Protein AF-V5YNT3-F1 (afdb_monomer_lite)

Structure (mmCIF, N/CA/C/O backbone):
data_AF-V5YNT3-F1
#
_entry.id   AF-V5YNT3-F1
#
loop_
_atom_site.group_PDB
_atom_site.id
_atom_site.type_symbol
_atom_site.label_atom_id
_atom_site.label_alt_id
_atom_site.label_comp_id
_atom_site.label_asym_id
_atom_site.label_entity_id
_atom_site.label_seq_id
_atom_site.pdbx_PDB_ins_code
_atom_site.Cartn_x
_atom_site.Cartn_y
_atom_site.Cartn_z
_atom_site.occupancy
_atom_site.B_iso_or_equiv
_atom_site.auth_seq_id
_atom_site.auth_comp_id
_atom_site.auth_asym_id
_atom_site.auth_atom_id
_atom_site.pdbx_PDB_model_num
ATOM 1 N N . MET A 1 1 ? 8.760 4.521 -19.007 1.00 91.56 1 MET A N 1
ATOM 2 C CA . MET A 1 1 ? 8.412 3.612 -17.901 1.00 91.56 1 MET A CA 1
ATOM 3 C C . MET A 1 1 ? 8.027 2.262 -18.496 1.00 91.56 1 MET A C 1
ATOM 5 O O . MET A 1 1 ? 7.380 2.257 -19.536 1.00 91.56 1 MET A O 1
ATOM 9 N N . ASN A 1 2 ? 8.435 1.131 -17.931 1.00 93.94 2 ASN A N 1
ATOM 10 C CA . ASN A 1 2 ? 7.898 -0.199 -18.281 1.00 93.94 2 ASN A CA 1
ATOM 11 C C . ASN A 1 2 ? 6.831 -0.644 -17.261 1.00 93.94 2 ASN A C 1
ATOM 13 O O . ASN A 1 2 ? 6.604 0.043 -16.264 1.00 93.94 2 ASN A O 1
ATOM 17 N N . ARG A 1 3 ? 6.163 -1.783 -17.500 1.00 93.94 3 ARG A N 1
ATOM 18 C CA . ARG A 1 3 ? 5.111 -2.301 -16.604 1.00 93.94 3 ARG A CA 1
ATOM 19 C C . ARG A 1 3 ? 5.593 -2.439 -15.158 1.00 93.94 3 ARG A C 1
ATOM 21 O O . ARG A 1 3 ? 4.893 -2.035 -14.235 1.00 93.94 3 ARG A O 1
ATOM 28 N N . LYS A 1 4 ? 6.801 -2.974 -14.970 1.00 95.38 4 LYS A N 1
ATOM 29 C CA . LYS A 1 4 ? 7.412 -3.177 -13.653 1.00 95.38 4 LYS A CA 1
ATOM 30 C C . LYS A 1 4 ? 7.627 -1.862 -12.908 1.00 95.38 4 LYS A C 1
ATOM 32 O O . LYS A 1 4 ? 7.238 -1.747 -11.754 1.00 95.38 4 LYS A O 1
ATOM 37 N N . GLU A 1 5 ? 8.220 -0.874 -13.567 1.00 96.12 5 GLU A N 1
ATOM 38 C CA . GLU A 1 5 ? 8.422 0.459 -12.994 1.00 96.12 5 GLU A CA 1
ATOM 39 C C . GLU A 1 5 ? 7.089 1.115 -12.636 1.00 96.12 5 GLU A C 1
ATOM 41 O O . GLU A 1 5 ? 6.980 1.701 -11.568 1.00 96.12 5 GLU A O 1
ATOM 46 N N . HIS A 1 6 ? 6.063 0.962 -13.479 1.00 96.56 6 HIS A N 1
ATOM 47 C CA . HIS A 1 6 ? 4.736 1.502 -13.195 1.00 96.56 6 HIS A CA 1
ATOM 48 C C . HIS A 1 6 ? 4.113 0.873 -11.949 1.00 96.56 6 HIS A C 1
ATOM 50 O O . HIS A 1 6 ? 3.664 1.600 -11.072 1.00 96.56 6 HIS A O 1
ATOM 56 N N . LEU A 1 7 ? 4.126 -0.458 -11.827 1.00 97.38 7 LEU A N 1
ATOM 57 C CA . LEU A 1 7 ? 3.596 -1.130 -10.636 1.00 97.38 7 LEU A CA 1
ATOM 58 C C . LEU A 1 7 ? 4.366 -0.758 -9.368 1.00 97.38 7 LEU A C 1
ATOM 60 O O . LEU A 1 7 ? 3.753 -0.573 -8.324 1.00 97.38 7 LEU A O 1
ATOM 64 N N . LEU A 1 8 ? 5.691 -0.612 -9.452 1.00 98.00 8 LEU A N 1
ATOM 65 C CA . LEU A 1 8 ? 6.492 -0.135 -8.326 1.00 98.00 8 LEU A CA 1
ATOM 66 C C . LEU A 1 8 ? 6.137 1.310 -7.957 1.00 98.00 8 LEU A C 1
ATOM 68 O O . LEU A 1 8 ? 6.022 1.607 -6.774 1.00 98.00 8 LEU A O 1
ATOM 72 N N . THR A 1 9 ? 5.933 2.198 -8.935 1.00 98.19 9 THR A N 1
ATOM 73 C CA . THR A 1 9 ? 5.463 3.567 -8.677 1.00 98.19 9 THR A CA 1
ATOM 74 C C . THR A 1 9 ? 4.121 3.559 -7.956 1.00 98.19 9 THR A C 1
ATOM 76 O O . THR A 1 9 ? 4.032 4.166 -6.894 1.00 98.19 9 THR A O 1
ATOM 79 N N . VAL A 1 10 ? 3.138 2.808 -8.462 1.00 98.25 10 VAL A N 1
ATOM 80 C CA . VAL A 1 10 ? 1.819 2.694 -7.825 1.00 98.25 10 VAL A CA 1
ATOM 81 C C . VAL A 1 10 ? 1.955 2.123 -6.410 1.00 98.25 10 VAL A C 1
ATOM 83 O O . VAL A 1 10 ? 1.424 2.706 -5.481 1.00 98.25 10 VAL A O 1
ATOM 86 N N . LEU A 1 11 ? 2.756 1.072 -6.189 1.00 98.56 11 LEU A N 1
ATOM 87 C CA . LEU A 1 11 ? 3.003 0.534 -4.839 1.00 98.56 11 LEU A CA 1
ATOM 88 C C . LEU A 1 11 ? 3.490 1.620 -3.863 1.00 98.56 11 LEU A C 1
ATOM 90 O O . LEU A 1 11 ? 3.068 1.662 -2.710 1.00 98.56 11 LEU A O 1
ATOM 94 N N . GLY A 1 12 ? 4.389 2.494 -4.323 1.00 98.31 12 GLY A N 1
ATOM 95 C CA . GLY A 1 12 ? 4.884 3.616 -3.531 1.00 98.31 12 GLY A CA 1
ATOM 96 C C . GLY A 1 12 ? 3.825 4.685 -3.240 1.00 98.31 12 GLY A C 1
ATOM 97 O O . GLY A 1 12 ? 3.868 5.255 -2.148 1.00 98.31 12 GLY A O 1
ATOM 98 N N . GLU A 1 13 ? 2.917 4.940 -4.189 1.00 98.50 13 GLU A N 1
ATOM 99 C CA . GLU A 1 13 ? 1.778 5.864 -4.065 1.00 98.50 13 GLU A CA 1
ATOM 100 C C . GLU A 1 13 ? 0.777 5.359 -3.017 1.00 98.50 13 GLU A C 1
ATOM 102 O O . GLU A 1 13 ? 0.545 6.060 -2.035 1.00 98.50 13 GLU A O 1
ATOM 107 N N . GLU A 1 14 ? 0.306 4.114 -3.133 1.00 98.50 14 GLU A N 1
ATOM 108 C CA . GLU A 1 14 ? -0.660 3.535 -2.182 1.00 98.50 14 GLU A CA 1
ATOM 109 C C . GLU A 1 14 ? -0.076 3.468 -0.753 1.00 98.50 14 GLU A C 1
ATOM 111 O O . GLU A 1 14 ? -0.755 3.720 0.238 1.00 98.50 14 GLU A O 1
ATOM 116 N N . CYS A 1 15 ? 1.228 3.187 -0.606 1.00 98.56 15 CYS A N 1
ATOM 117 C CA . CYS A 1 15 ? 1.901 3.271 0.695 1.00 98.56 15 CYS A CA 1
ATOM 118 C C . CYS A 1 15 ? 1.886 4.694 1.279 1.00 98.56 15 CYS A C 1
ATOM 120 O O . CYS A 1 15 ? 1.783 4.860 2.496 1.00 98.56 15 CYS A O 1
ATOM 122 N N . ALA A 1 16 ? 2.019 5.726 0.444 1.00 98.38 16 ALA A N 1
ATOM 123 C CA . ALA A 1 16 ? 1.950 7.106 0.909 1.00 98.38 16 ALA A CA 1
ATOM 124 C C . ALA A 1 16 ? 0.523 7.488 1.336 1.00 98.38 16 ALA A C 1
ATOM 126 O O . ALA A 1 16 ? 0.374 8.170 2.349 1.00 98.38 16 ALA A O 1
ATOM 127 N N . GLU A 1 17 ? -0.498 7.008 0.622 1.00 98.50 17 GLU A N 1
ATOM 128 C CA . GLU A 1 17 ? -1.916 7.208 0.957 1.00 98.50 17 GLU A CA 1
ATOM 129 C C . GLU A 1 17 ? -2.274 6.525 2.289 1.00 98.50 17 GLU A C 1
ATOM 131 O O . GLU A 1 17 ? -2.754 7.190 3.205 1.00 98.50 17 GLU A O 1
ATOM 136 N N . ILE A 1 18 ? -1.879 5.260 2.494 1.00 98.56 18 ILE A N 1
ATOM 137 C CA . ILE A 1 18 ? -2.046 4.564 3.787 1.00 98.56 18 ILE A CA 1
ATOM 138 C C . ILE A 1 18 ? -1.349 5.314 4.927 1.00 98.56 18 ILE A C 1
ATOM 140 O O . ILE A 1 18 ? -1.902 5.460 6.019 1.00 98.56 18 ILE A O 1
ATOM 144 N N . ALA A 1 19 ? -0.110 5.767 4.707 1.00 98.25 19 ALA A N 1
ATOM 145 C CA . ALA A 1 19 ? 0.635 6.501 5.723 1.00 98.25 19 ALA A CA 1
ATOM 146 C C . ALA A 1 19 ? -0.053 7.828 6.078 1.00 98.25 19 ALA A C 1
ATOM 148 O O . ALA A 1 19 ? -0.094 8.195 7.254 1.00 98.25 19 ALA A O 1
ATOM 149 N N . PHE A 1 20 ? -0.600 8.526 5.082 1.00 97.94 20 PHE A N 1
ATOM 150 C CA . PHE A 1 20 ? -1.363 9.753 5.269 1.00 97.94 20 PHE A CA 1
ATOM 151 C C . PHE A 1 20 ? -2.642 9.495 6.078 1.00 97.94 20 PHE A C 1
ATOM 153 O O . PHE A 1 20 ? -2.813 10.100 7.139 1.00 97.94 20 PHE A O 1
ATOM 160 N N . ASP A 1 21 ? -3.472 8.537 5.674 1.00 97.94 21 ASP A N 1
ATOM 161 C CA . ASP A 1 21 ? -4.742 8.241 6.347 1.00 97.94 21 ASP A CA 1
ATOM 162 C C . ASP A 1 21 ? -4.544 7.729 7.774 1.00 97.94 21 ASP A C 1
ATOM 164 O O . ASP A 1 21 ? -5.209 8.185 8.708 1.00 97.94 21 ASP A O 1
ATOM 168 N N . ALA A 1 22 ? -3.562 6.851 7.991 1.00 97.75 22 ALA A N 1
ATOM 169 C CA . ALA A 1 22 ? -3.196 6.421 9.335 1.00 97.75 22 ALA A CA 1
ATOM 170 C C . ALA A 1 22 ? -2.688 7.601 10.185 1.00 97.75 22 ALA A C 1
ATOM 172 O O . ALA A 1 22 ? -2.977 7.664 11.381 1.00 97.75 22 ALA A O 1
ATOM 173 N N . SER A 1 23 ? -1.965 8.559 9.588 1.00 97.19 23 SER A N 1
ATOM 174 C CA . SER A 1 23 ? -1.494 9.752 10.302 1.00 97.19 23 SER A CA 1
ATOM 175 C C . SER A 1 23 ? -2.617 10.716 10.677 1.00 97.19 23 SER A C 1
ATOM 177 O O . SER A 1 23 ? -2.495 11.374 11.706 1.00 97.19 23 SER A O 1
ATOM 179 N N . ASN A 1 24 ? -3.715 10.752 9.914 1.00 95.81 24 ASN A N 1
ATOM 180 C CA . ASN A 1 24 ? -4.929 11.497 10.258 1.00 95.81 24 ASN A CA 1
ATOM 181 C C . ASN A 1 24 ? -5.762 10.764 11.319 1.00 95.81 24 ASN A C 1
ATOM 183 O O . ASN A 1 24 ? -6.278 11.385 12.250 1.00 95.81 24 ASN A O 1
ATOM 187 N N . ALA A 1 25 ? -5.846 9.435 11.244 1.00 96.69 25 ALA A N 1
ATOM 188 C CA . ALA A 1 25 ? -6.563 8.628 12.228 1.00 96.69 25 ALA A CA 1
ATOM 189 C C . ALA A 1 25 ? -5.991 8.766 13.651 1.00 96.69 25 ALA A C 1
ATOM 191 O O . ALA A 1 25 ? -6.745 8.721 14.621 1.00 96.69 25 ALA A O 1
ATOM 192 N N . LEU A 1 26 ? -4.674 8.950 13.791 1.00 96.31 26 LEU A N 1
ATOM 193 C CA . LEU A 1 26 ? -3.996 9.059 15.088 1.00 96.31 26 LEU A CA 1
ATOM 194 C C . LEU A 1 26 ? -4.469 10.255 15.949 1.00 96.31 26 LEU A C 1
ATOM 196 O O . LEU A 1 26 ? -4.853 10.028 17.097 1.00 96.31 26 LEU A O 1
ATOM 200 N N . PRO A 1 27 ? -4.443 11.513 15.464 1.00 96.69 27 PRO A N 1
ATOM 201 C CA . PRO A 1 27 ? -4.898 12.668 16.233 1.00 96.69 27 PRO A CA 1
ATOM 202 C C . PRO A 1 27 ? -6.417 12.870 16.205 1.00 96.69 27 PRO A C 1
ATOM 204 O O . PRO A 1 27 ? -6.959 13.394 17.177 1.00 96.69 27 PRO A O 1
ATOM 207 N N . TYR A 1 28 ? -7.104 12.494 15.120 1.00 96.50 28 TYR A N 1
ATOM 208 C CA . TYR A 1 28 ? -8.534 12.791 14.948 1.00 96.50 28 TYR A CA 1
ATOM 209 C C . TYR A 1 28 ? -9.453 11.628 15.338 1.00 96.50 28 TYR A C 1
ATOM 211 O O . TYR A 1 28 ? -10.641 11.838 15.566 1.00 96.50 28 TYR A O 1
ATOM 219 N N . GLY A 1 29 ? -8.914 10.418 15.479 1.00 96.31 29 GLY A N 1
ATOM 220 C CA . GLY A 1 29 ? -9.676 9.206 15.760 1.00 96.31 29 GLY A CA 1
ATOM 221 C C . GLY A 1 29 ? -10.140 8.487 14.491 1.00 96.31 29 GLY A C 1
ATOM 222 O O . GLY A 1 29 ? -10.235 9.069 13.410 1.00 96.31 29 GLY A O 1
ATOM 223 N N . LEU A 1 30 ? -10.428 7.193 14.631 1.00 96.44 30 LEU A N 1
ATOM 224 C CA . LEU A 1 30 ? -10.817 6.301 13.530 1.00 96.44 30 LEU A CA 1
ATOM 225 C C . LEU A 1 30 ? -12.231 6.568 12.992 1.00 96.44 30 LEU A C 1
ATOM 227 O O . LEU A 1 30 ? -12.473 6.386 11.801 1.00 96.44 30 LEU A O 1
ATOM 231 N N . ASP A 1 31 ? -13.133 7.046 13.851 1.00 97.25 31 ASP A N 1
ATOM 232 C CA . ASP A 1 31 ? -14.529 7.349 13.503 1.00 97.25 31 ASP A CA 1
ATOM 233 C C . ASP A 1 31 ? -14.725 8.776 12.971 1.00 97.25 31 ASP A C 1
ATOM 235 O O . ASP A 1 31 ? -15.838 9.163 12.613 1.00 97.25 31 ASP A O 1
ATOM 239 N N . ASN A 1 32 ? -13.662 9.586 12.935 1.00 96.94 32 ASN A N 1
ATOM 240 C CA . ASN A 1 32 ? -13.746 10.947 12.425 1.00 96.94 32 ASN A CA 1
ATOM 241 C C . ASN A 1 32 ? -14.050 10.946 10.923 1.00 96.94 32 ASN A C 1
ATOM 243 O O . ASN A 1 32 ? -13.454 10.184 10.163 1.00 96.94 32 ASN A O 1
ATOM 247 N N . VAL A 1 33 ? -14.947 11.845 10.520 1.00 96.69 33 VAL A N 1
ATOM 248 C CA . VAL A 1 33 ? -15.305 12.138 9.130 1.00 96.69 33 VAL A CA 1
ATOM 249 C C . VAL A 1 33 ? -14.941 13.596 8.876 1.00 96.69 33 VAL A C 1
ATOM 251 O O . VAL A 1 33 ? -15.448 14.484 9.568 1.00 96.69 33 VAL A O 1
ATOM 254 N N . GLU A 1 34 ? -14.050 13.867 7.921 1.00 92.62 34 GLU A N 1
ATOM 255 C CA . GLU A 1 34 ? -13.691 15.249 7.595 1.00 92.62 34 GLU A CA 1
ATOM 256 C C . GLU A 1 34 ? -14.833 15.977 6.870 1.00 92.62 34 GLU A C 1
ATOM 258 O O . GLU A 1 34 ? -15.683 15.379 6.207 1.00 92.62 34 GLU A O 1
ATOM 263 N N . ALA A 1 35 ? -14.862 17.307 6.980 1.00 92.94 35 ALA A N 1
ATOM 264 C CA . ALA A 1 35 ? -15.901 18.112 6.348 1.00 92.94 35 ALA A CA 1
ATOM 265 C C . ALA A 1 35 ? -15.894 17.935 4.818 1.00 92.94 35 ALA A C 1
ATOM 267 O O . ALA A 1 35 ? -14.914 18.258 4.150 1.00 92.94 35 ALA A O 1
ATOM 268 N N . GLY A 1 36 ? -17.019 17.472 4.265 1.00 92.56 36 GLY A N 1
ATOM 269 C CA . GLY A 1 36 ? -17.170 17.207 2.830 1.00 92.56 36 GLY A CA 1
ATOM 270 C C . GLY A 1 36 ? -16.796 15.787 2.397 1.00 92.56 36 GLY A C 1
ATOM 271 O O . GLY A 1 36 ? -16.795 15.518 1.197 1.00 92.56 36 GLY A O 1
ATOM 272 N N . GLN A 1 37 ? -16.499 14.891 3.341 1.00 92.25 37 GLN A N 1
ATOM 273 C CA . GLN A 1 37 ? -16.323 13.462 3.096 1.00 92.25 37 GLN A CA 1
ATOM 274 C C . GLN A 1 37 ? -17.521 12.659 3.617 1.00 92.25 37 GLN A C 1
ATOM 276 O O . GLN A 1 37 ? -18.187 13.059 4.569 1.00 92.25 37 GLN A O 1
ATOM 281 N N . ASP A 1 38 ? -17.739 11.490 3.013 1.00 95.81 38 ASP A N 1
ATOM 282 C CA . ASP A 1 38 ? -18.799 10.547 3.401 1.00 95.81 38 ASP A CA 1
ATOM 283 C C . ASP A 1 38 ? -18.247 9.299 4.117 1.00 95.81 38 ASP A C 1
ATOM 285 O O . ASP A 1 38 ? -18.998 8.379 4.441 1.00 95.81 38 ASP A O 1
ATOM 289 N N . LYS A 1 39 ? -16.924 9.235 4.319 1.00 96.75 39 LYS A N 1
ATOM 290 C CA . LYS A 1 39 ? -16.216 8.085 4.888 1.00 96.75 39 LYS A CA 1
ATOM 291 C C . LYS A 1 39 ? -15.496 8.468 6.175 1.00 96.75 39 LYS A C 1
ATOM 293 O O . LYS A 1 39 ? -14.993 9.581 6.293 1.00 96.75 39 LYS A O 1
ATOM 298 N N . THR A 1 40 ? -15.421 7.531 7.115 1.00 97.75 40 THR A N 1
ATOM 299 C CA . THR A 1 40 ? -14.572 7.667 8.304 1.00 97.75 40 THR A CA 1
ATOM 300 C C . THR A 1 40 ? -13.100 7.445 7.957 1.00 97.75 40 THR A C 1
ATOM 302 O O . THR A 1 40 ? -12.777 6.791 6.961 1.00 97.75 40 THR A O 1
ATOM 305 N N . ASN A 1 41 ? -12.195 7.909 8.820 1.00 97.19 41 ASN A N 1
ATOM 306 C CA . ASN A 1 41 ? -10.760 7.634 8.704 1.00 97.19 41 ASN A CA 1
ATOM 307 C C . ASN A 1 41 ? -10.453 6.128 8.610 1.00 97.19 41 ASN A C 1
ATOM 309 O O . ASN A 1 41 ? -9.599 5.723 7.828 1.00 97.19 41 ASN A O 1
ATOM 313 N N . ALA A 1 42 ? -11.167 5.283 9.364 1.00 97.06 42 ALA A N 1
ATOM 314 C CA . ALA A 1 42 ? -11.028 3.828 9.271 1.00 97.06 42 ALA A CA 1
ATOM 315 C C . ALA A 1 42 ? -11.429 3.279 7.891 1.00 97.06 42 ALA A C 1
ATOM 317 O O . ALA A 1 42 ? -10.762 2.398 7.352 1.00 97.06 42 ALA A O 1
ATOM 318 N N . GLN A 1 43 ? -12.504 3.810 7.300 1.00 96.94 43 GLN A N 1
ATOM 319 C CA . GLN A 1 43 ? -12.979 3.399 5.976 1.00 96.94 43 GLN A CA 1
ATOM 320 C C . GLN A 1 43 ? -12.053 3.864 4.848 1.00 96.94 43 GLN A C 1
ATOM 322 O O . GLN A 1 43 ? -11.887 3.137 3.869 1.00 96.94 43 GLN A O 1
ATOM 327 N N . LEU A 1 44 ? -11.469 5.060 4.968 1.00 97.06 44 LEU A N 1
ATOM 328 C CA . LEU A 1 44 ? -10.440 5.546 4.046 1.00 97.06 44 LEU A CA 1
ATOM 329 C C . LEU A 1 44 ? -9.199 4.656 4.130 1.00 97.06 44 LEU A C 1
ATOM 331 O O . LEU A 1 44 ? -8.849 4.010 3.148 1.00 97.06 44 LEU A O 1
ATOM 335 N N . LEU A 1 45 ? -8.668 4.461 5.340 1.00 97.69 45 LEU A N 1
ATOM 336 C CA . LEU A 1 45 ? -7.519 3.591 5.571 1.00 97.69 45 LEU A CA 1
ATOM 337 C C . LEU A 1 45 ? -7.744 2.162 5.048 1.00 97.69 45 LEU A C 1
ATOM 339 O O . LEU A 1 45 ? -6.855 1.581 4.429 1.00 97.69 45 LEU A O 1
ATOM 343 N N . GLY A 1 46 ? -8.929 1.589 5.275 1.00 97.62 46 GLY A N 1
ATOM 344 C CA . GLY A 1 46 ? -9.300 0.276 4.748 1.00 97.62 46 GLY A CA 1
ATOM 345 C C . GLY A 1 46 ? -9.307 0.225 3.222 1.00 97.62 46 GLY A C 1
ATOM 346 O O . GLY A 1 46 ? -8.814 -0.746 2.650 1.00 97.62 46 GLY A O 1
ATOM 347 N N . GLN A 1 47 ? -9.799 1.272 2.554 1.00 97.19 47 GLN A N 1
ATOM 348 C CA . GLN A 1 47 ? -9.754 1.368 1.095 1.00 97.19 47 GLN A CA 1
ATOM 349 C C . GLN A 1 47 ? -8.313 1.390 0.579 1.00 97.19 47 GLN A C 1
ATOM 351 O O . GLN A 1 47 ? -8.002 0.638 -0.342 1.00 97.19 47 GLN A O 1
ATOM 356 N N . GLU A 1 48 ? -7.435 2.186 1.188 1.00 98.31 48 GLU A N 1
ATOM 357 C CA . GLU A 1 48 ? -6.042 2.284 0.740 1.00 98.31 48 GLU A CA 1
ATOM 358 C C . GLU A 1 48 ? -5.262 0.988 1.007 1.00 98.31 48 GLU A C 1
ATOM 360 O O . GLU A 1 48 ? -4.452 0.548 0.190 1.00 98.31 48 GLU A O 1
ATOM 365 N N . VAL A 1 49 ? -5.568 0.285 2.104 1.00 98.19 49 VAL A N 1
ATOM 366 C CA . VAL A 1 49 ? -5.038 -1.064 2.358 1.00 98.19 49 VAL A CA 1
ATOM 367 C C . VAL A 1 49 ? -5.473 -2.048 1.269 1.00 98.19 49 VAL A C 1
ATOM 369 O O . VAL A 1 49 ? -4.640 -2.798 0.761 1.00 98.19 49 VAL A O 1
ATOM 372 N N . ILE A 1 50 ? -6.754 -2.051 0.888 1.00 97.94 50 ILE A N 1
ATOM 373 C CA . ILE A 1 50 ? -7.282 -2.894 -0.198 1.00 97.94 50 ILE A CA 1
ATOM 374 C C . ILE A 1 50 ? -6.582 -2.578 -1.520 1.00 97.94 50 ILE A C 1
ATOM 376 O O . ILE A 1 50 ? -6.222 -3.488 -2.274 1.00 97.94 50 ILE A O 1
ATOM 380 N N . ASP A 1 51 ? -6.375 -1.296 -1.791 1.00 98.25 51 ASP A N 1
ATOM 381 C CA . ASP A 1 51 ? -5.760 -0.847 -3.021 1.00 98.25 51 ASP A CA 1
ATOM 382 C C . ASP A 1 51 ? -4.273 -1.255 -3.092 1.00 98.25 51 ASP A C 1
ATOM 384 O O . ASP A 1 51 ? -3.835 -1.776 -4.125 1.00 98.25 51 ASP A O 1
ATOM 388 N N . LEU A 1 52 ? -3.521 -1.156 -1.985 1.00 98.06 52 LEU A N 1
ATOM 389 C CA . LEU A 1 52 ? -2.157 -1.691 -1.892 1.00 98.06 52 LEU A CA 1
ATOM 390 C C . LEU A 1 52 ? -2.131 -3.213 -2.089 1.00 98.06 52 LEU A C 1
ATOM 392 O O . LEU A 1 52 ? -1.292 -3.706 -2.844 1.00 98.06 52 LEU A O 1
ATOM 396 N N . LEU A 1 53 ? -3.042 -3.968 -1.459 1.00 97.19 53 LEU A N 1
ATOM 397 C CA . LEU A 1 53 ? -3.126 -5.429 -1.624 1.00 97.19 53 LEU A CA 1
ATOM 398 C C . LEU A 1 53 ? -3.319 -5.820 -3.096 1.00 97.19 53 LEU A C 1
ATOM 400 O O . LEU A 1 53 ? -2.673 -6.752 -3.575 1.00 97.19 53 LEU A O 1
ATOM 404 N N . ALA A 1 54 ? -4.134 -5.073 -3.844 1.00 97.31 54 ALA A N 1
ATOM 405 C CA . ALA A 1 54 ? -4.308 -5.299 -5.275 1.00 97.31 54 ALA A CA 1
ATOM 406 C C . ALA A 1 54 ? -3.001 -5.132 -6.062 1.00 97.31 54 ALA A C 1
ATOM 408 O O . ALA A 1 54 ? -2.700 -5.943 -6.939 1.00 97.31 54 ALA A O 1
ATOM 409 N N . VAL A 1 55 ? -2.210 -4.108 -5.737 1.00 97.81 55 VAL A N 1
ATOM 410 C CA . VAL A 1 55 ? -0.920 -3.845 -6.391 1.00 97.81 55 VAL A CA 1
ATOM 411 C C . VAL A 1 55 ? 0.119 -4.899 -6.009 1.00 97.81 55 VAL A C 1
ATOM 413 O O . VAL A 1 55 ? 0.877 -5.339 -6.875 1.00 97.81 55 VAL A O 1
ATOM 416 N N . VAL A 1 56 ? 0.133 -5.347 -4.750 1.00 96.88 56 VAL A N 1
ATOM 417 C CA . VAL A 1 56 ? 0.979 -6.459 -4.290 1.00 96.88 56 VAL A CA 1
ATOM 418 C C . VAL A 1 56 ? 0.679 -7.721 -5.097 1.00 96.88 56 VAL A C 1
ATOM 420 O O . VAL A 1 56 ? 1.605 -8.296 -5.665 1.00 96.88 56 VAL A O 1
ATOM 423 N N . GLU A 1 57 ? -0.596 -8.093 -5.255 1.00 95.81 57 GLU A N 1
ATOM 424 C CA . GLU A 1 57 ? -0.977 -9.250 -6.074 1.00 95.81 57 GLU A CA 1
ATOM 425 C C . GLU A 1 57 ? -0.514 -9.106 -7.534 1.00 95.81 57 GLU A C 1
ATOM 427 O O . GLU A 1 57 ? 0.039 -10.048 -8.096 1.00 95.81 57 GLU A O 1
ATOM 432 N N . MET A 1 58 ? -0.658 -7.923 -8.144 1.00 95.69 58 MET A N 1
ATOM 433 C CA . MET A 1 58 ? -0.182 -7.687 -9.518 1.00 95.69 58 MET A CA 1
ATOM 434 C C . MET A 1 58 ? 1.345 -7.803 -9.649 1.00 95.69 58 MET A C 1
ATOM 436 O O . MET A 1 58 ? 1.855 -8.244 -10.684 1.00 95.69 58 MET A O 1
ATOM 440 N N . LEU A 1 59 ? 2.095 -7.382 -8.627 1.00 95.69 59 LEU A N 1
ATOM 441 C CA . LEU A 1 59 ? 3.551 -7.514 -8.595 1.00 95.69 59 LEU A CA 1
ATOM 442 C C . LEU A 1 59 ? 3.982 -8.982 -8.463 1.00 95.69 59 LEU A C 1
ATOM 444 O O . LEU A 1 59 ? 4.956 -9.380 -9.107 1.00 95.69 59 LEU A O 1
ATOM 448 N N . GLU A 1 60 ? 3.261 -9.786 -7.680 1.00 94.38 60 GLU A N 1
ATOM 449 C CA . GLU A 1 60 ? 3.500 -11.229 -7.546 1.00 94.38 60 GLU A CA 1
ATOM 450 C C . GLU A 1 60 ? 3.127 -12.000 -8.818 1.00 94.38 60 GLU A C 1
ATOM 452 O O . GLU A 1 60 ? 3.921 -12.804 -9.311 1.00 94.38 60 GLU A O 1
ATOM 457 N N . GLU A 1 61 ? 1.968 -11.705 -9.412 1.00 92.88 61 GLU A N 1
ATOM 458 C CA . GLU A 1 61 ? 1.531 -12.255 -10.704 1.00 92.88 61 GLU A CA 1
ATOM 459 C C . GLU A 1 61 ? 2.560 -11.961 -11.807 1.00 92.88 61 GLU A C 1
ATOM 461 O O . GLU A 1 61 ? 2.901 -12.833 -12.610 1.00 92.88 61 GLU A O 1
ATOM 466 N N . GLY A 1 62 ? 3.123 -10.748 -11.799 1.00 92.12 62 GLY A N 1
ATOM 467 C CA . GLY A 1 62 ? 4.205 -10.327 -12.687 1.00 92.12 62 GLY A CA 1
ATOM 468 C C . GLY A 1 62 ? 5.591 -10.875 -12.327 1.00 92.12 62 GLY A C 1
ATOM 469 O O . GLY A 1 62 ? 6.547 -10.585 -13.047 1.00 92.12 62 GLY A O 1
ATOM 470 N N . ARG A 1 63 ? 5.726 -11.639 -11.231 1.00 93.62 63 ARG A N 1
ATOM 471 C CA . ARG A 1 63 ? 6.997 -12.153 -10.679 1.00 93.62 63 ARG A CA 1
ATOM 472 C C . ARG A 1 63 ? 8.048 -11.061 -10.455 1.00 93.62 63 ARG A C 1
ATOM 474 O O . ARG A 1 63 ? 9.246 -11.298 -10.607 1.00 93.62 63 ARG A O 1
ATOM 481 N N . ILE A 1 64 ? 7.596 -9.851 -10.138 1.00 93.81 64 ILE A N 1
ATOM 482 C CA . ILE A 1 64 ? 8.455 -8.693 -9.863 1.00 93.81 64 ILE A CA 1
ATOM 483 C C . ILE A 1 64 ? 8.993 -8.770 -8.435 1.00 93.81 64 ILE A C 1
ATOM 485 O O . ILE A 1 64 ? 10.151 -8.441 -8.188 1.00 93.81 64 ILE A O 1
ATOM 489 N N . ILE A 1 65 ? 8.145 -9.221 -7.516 1.00 93.00 65 ILE A N 1
ATOM 490 C CA . ILE A 1 65 ? 8.487 -9.566 -6.139 1.00 93.00 65 ILE A CA 1
ATOM 491 C C . ILE A 1 65 ? 7.915 -10.946 -5.831 1.00 93.00 65 ILE A C 1
ATOM 493 O O . ILE A 1 65 ? 7.032 -11.441 -6.533 1.00 93.00 65 ILE A O 1
ATOM 497 N N . SER A 1 66 ? 8.408 -11.554 -4.764 1.00 90.94 66 SER A N 1
ATOM 498 C CA . SER A 1 66 ? 7.866 -12.781 -4.200 1.00 90.94 66 SER A CA 1
ATOM 499 C C . SER A 1 66 ? 7.675 -12.550 -2.711 1.00 90.94 66 SER A C 1
ATOM 501 O O . SER A 1 66 ? 8.602 -12.800 -1.937 1.00 90.94 66 SER A O 1
ATOM 503 N N . VAL A 1 67 ? 6.501 -12.072 -2.295 1.00 82.81 67 VAL A N 1
ATOM 504 C CA . VAL A 1 67 ? 6.227 -11.903 -0.868 1.00 82.81 67 VAL A CA 1
ATOM 505 C C . VAL A 1 67 ? 6.102 -13.310 -0.290 1.00 82.81 67 VAL A C 1
ATOM 507 O O . VAL A 1 67 ? 5.251 -14.084 -0.723 1.00 82.81 67 VAL A O 1
ATOM 510 N N . PRO A 1 68 ? 6.977 -13.729 0.639 1.00 66.38 68 PRO A N 1
ATOM 511 C CA . PRO A 1 68 ? 6.845 -15.051 1.218 1.00 66.38 68 PRO A CA 1
ATOM 512 C C . PRO A 1 68 ? 5.587 -15.062 2.093 1.00 66.38 68 PRO A C 1
ATOM 514 O O . PRO A 1 68 ? 5.638 -14.710 3.268 1.00 66.38 68 PRO A O 1
ATOM 517 N N . VAL A 1 69 ? 4.464 -15.521 1.534 1.00 61.38 69 VAL A N 1
ATOM 518 C CA . VAL A 1 69 ? 3.184 -15.730 2.240 1.00 61.38 69 VAL A CA 1
ATOM 519 C C . VAL A 1 69 ? 3.254 -16.945 3.174 1.00 61.38 69 VAL A C 1
ATOM 521 O O . VAL A 1 69 ? 2.243 -17.572 3.483 1.00 61.38 69 VAL A O 1
ATOM 524 N N . SER A 1 70 ? 4.453 -17.336 3.623 1.00 74.38 70 SER A N 1
ATOM 525 C CA . SER A 1 70 ? 4.558 -18.382 4.630 1.00 74.38 70 SER A CA 1
ATOM 526 C C . SER A 1 70 ? 3.818 -17.895 5.863 1.00 74.38 70 SER A C 1
ATOM 528 O O . SER A 1 70 ? 4.206 -16.903 6.491 1.00 74.38 70 SER A O 1
ATOM 530 N N . ARG A 1 71 ? 2.728 -18.596 6.179 1.00 77.06 71 ARG A N 1
ATOM 531 C CA . ARG A 1 71 ? 1.853 -18.235 7.283 1.00 77.06 71 ARG A CA 1
ATOM 532 C C . ARG A 1 71 ? 2.637 -18.137 8.588 1.00 77.06 71 ARG A C 1
ATOM 534 O O . ARG A 1 71 ? 2.415 -17.206 9.352 1.00 77.06 71 ARG A O 1
ATOM 541 N N . ASP A 1 72 ? 3.639 -18.997 8.750 1.00 82.81 72 ASP A N 1
ATOM 542 C CA . ASP A 1 72 ? 4.552 -19.010 9.890 1.00 82.81 72 ASP A CA 1
ATOM 543 C C . ASP A 1 72 ? 5.340 -17.700 10.041 1.00 82.81 72 ASP A C 1
ATOM 545 O O . ASP A 1 72 ? 5.575 -17.241 11.158 1.00 82.81 72 ASP A O 1
ATOM 549 N N . VAL A 1 73 ? 5.744 -17.065 8.935 1.00 82.81 73 VAL A N 1
ATOM 550 C CA . VAL A 1 73 ? 6.496 -15.801 8.981 1.00 82.81 73 VAL A CA 1
ATOM 551 C C . VAL A 1 73 ? 5.578 -14.659 9.410 1.00 82.81 73 VAL A C 1
ATOM 553 O O . VAL A 1 73 ? 5.954 -13.870 10.278 1.00 82.81 73 VAL A O 1
ATOM 556 N N . ILE A 1 74 ? 4.368 -14.593 8.851 1.00 84.81 74 ILE A N 1
ATOM 557 C CA . ILE A 1 74 ? 3.361 -13.595 9.238 1.00 84.81 74 ILE A CA 1
ATOM 558 C C . ILE A 1 74 ? 2.954 -13.801 10.702 1.00 84.81 74 ILE A C 1
ATOM 560 O O . ILE A 1 74 ? 2.928 -12.848 11.478 1.00 84.81 74 ILE A O 1
ATOM 564 N N . ASP A 1 75 ? 2.696 -15.039 11.119 1.00 86.00 75 ASP A N 1
ATOM 565 C CA . ASP A 1 75 ? 2.308 -15.367 12.492 1.00 86.00 75 ASP A CA 1
ATOM 566 C C . ASP A 1 75 ? 3.427 -15.062 13.497 1.00 86.00 75 ASP A C 1
ATOM 568 O O . ASP A 1 75 ? 3.153 -14.501 14.562 1.00 86.00 75 ASP A O 1
ATOM 572 N N . SER A 1 76 ? 4.687 -15.329 13.144 1.00 85.56 76 SER A N 1
ATOM 573 C CA . SER A 1 76 ? 5.850 -14.928 13.944 1.00 85.56 76 SER A CA 1
ATOM 574 C C . SER A 1 76 ? 5.920 -13.406 14.110 1.00 85.56 76 SER A C 1
ATOM 576 O O . SER A 1 76 ? 6.038 -12.904 15.229 1.00 85.56 76 SER A O 1
ATOM 578 N N . ARG A 1 77 ? 5.730 -12.645 13.022 1.00 85.38 77 ARG A N 1
ATOM 579 C CA . ARG A 1 77 ? 5.683 -11.174 13.079 1.00 85.38 77 ARG A CA 1
ATOM 580 C C . ARG A 1 77 ? 4.546 -10.659 13.939 1.00 85.38 77 ARG A C 1
ATOM 582 O O . ARG A 1 77 ? 4.761 -9.766 14.755 1.00 85.38 77 ARG A O 1
ATOM 589 N N . LYS A 1 78 ? 3.356 -11.245 13.820 1.00 86.38 78 LYS A N 1
ATOM 590 C CA . LYS A 1 78 ? 2.231 -10.898 14.690 1.00 86.38 78 LYS A CA 1
ATOM 591 C C . LYS A 1 78 ? 2.553 -11.177 16.149 1.00 86.38 78 LYS A C 1
ATOM 593 O O . LYS A 1 78 ? 2.215 -10.358 16.994 1.00 86.38 78 LYS A O 1
ATOM 598 N N . ALA A 1 79 ? 3.220 -12.287 16.465 1.00 86.00 79 ALA A N 1
ATOM 599 C CA . ALA A 1 79 ? 3.605 -12.608 17.836 1.00 86.00 79 ALA A CA 1
ATOM 600 C C . ALA A 1 79 ? 4.562 -11.564 18.440 1.00 86.00 79 ALA A C 1
ATOM 602 O O . ALA A 1 79 ? 4.405 -11.217 19.613 1.00 86.00 79 ALA A O 1
ATOM 603 N N . GLU A 1 80 ? 5.494 -11.020 17.648 1.00 83.94 80 GLU A N 1
ATOM 604 C CA . GLU A 1 80 ? 6.408 -9.947 18.073 1.00 83.94 80 GLU A CA 1
ATOM 605 C C . GLU A 1 80 ? 5.661 -8.657 18.451 1.00 83.94 80 GLU A C 1
ATOM 607 O O . GLU A 1 80 ? 6.036 -7.989 19.417 1.00 83.94 80 GLU A O 1
ATOM 612 N N . ILE A 1 81 ? 4.582 -8.326 17.733 1.00 86.81 81 ILE A N 1
ATOM 613 C CA . ILE A 1 81 ? 3.870 -7.041 17.867 1.00 86.81 81 ILE A CA 1
ATOM 614 C C . ILE A 1 81 ? 2.479 -7.157 18.510 1.00 86.81 81 ILE A C 1
ATOM 616 O O . ILE A 1 81 ? 1.793 -6.159 18.682 1.00 86.81 81 ILE A O 1
ATOM 620 N N . ARG A 1 82 ? 2.054 -8.346 18.957 1.00 79.25 82 ARG A N 1
ATOM 621 C CA . ARG A 1 82 ? 0.708 -8.597 19.526 1.00 79.25 82 ARG A CA 1
ATOM 622 C C . ARG A 1 82 ? 0.367 -7.753 20.760 1.00 79.25 82 ARG A C 1
ATOM 624 O O . ARG A 1 82 ? -0.792 -7.652 21.140 1.00 79.25 82 ARG A O 1
ATOM 631 N N . ARG A 1 83 ? 1.377 -7.200 21.429 1.00 84.00 83 ARG A N 1
ATOM 632 C CA . ARG A 1 83 ? 1.223 -6.399 22.657 1.00 84.00 83 ARG A CA 1
ATOM 633 C C . ARG A 1 83 ? 0.901 -4.930 22.376 1.00 84.00 83 ARG A C 1
ATOM 635 O O . ARG A 1 83 ? 0.755 -4.161 23.319 1.00 84.00 83 ARG A O 1
ATOM 642 N N . PHE A 1 84 ? 0.884 -4.548 21.105 1.00 89.62 84 PHE A N 1
ATOM 643 C CA . PHE A 1 84 ? 0.770 -3.167 20.670 1.00 89.62 84 PHE A CA 1
ATOM 644 C C . PHE A 1 84 ? -0.670 -2.687 20.830 1.00 89.62 84 PHE A C 1
ATOM 646 O O . PHE A 1 84 ? -1.621 -3.440 20.619 1.00 89.62 84 PHE A O 1
ATOM 653 N N . THR A 1 85 ? -0.826 -1.424 21.215 1.00 92.25 85 THR A N 1
ATOM 654 C CA . THR A 1 85 ? -2.124 -0.748 21.191 1.00 92.25 85 THR A CA 1
ATOM 655 C C . THR A 1 85 ? -2.535 -0.434 19.751 1.00 92.25 85 THR A C 1
ATOM 657 O O . THR A 1 85 ? -1.709 -0.466 18.840 1.00 92.25 85 THR A O 1
ATOM 660 N N . SER A 1 86 ? -3.795 -0.060 19.528 1.00 90.62 86 SER A N 1
ATOM 661 C CA . SER A 1 86 ? -4.266 0.410 18.216 1.00 90.62 86 SER A CA 1
ATOM 662 C C . SER A 1 86 ? -3.403 1.549 17.656 1.00 90.62 86 SER A C 1
ATOM 664 O O . SER A 1 86 ? -3.045 1.538 16.482 1.00 90.62 86 SER A O 1
ATOM 666 N N . THR A 1 87 ? -2.997 2.491 18.511 1.00 93.25 87 THR A N 1
ATOM 667 C CA . THR A 1 87 ? -2.098 3.600 18.159 1.00 93.25 87 THR A CA 1
ATOM 668 C C . THR A 1 87 ? -0.726 3.096 17.710 1.00 93.25 87 THR A C 1
ATOM 670 O O . THR A 1 87 ? -0.200 3.550 16.694 1.00 93.25 87 THR A O 1
ATOM 673 N N . ASP A 1 88 ? -0.157 2.126 18.430 1.00 95.12 88 ASP A N 1
ATOM 674 C CA . ASP A 1 88 ? 1.140 1.533 18.086 1.00 95.12 88 ASP A CA 1
ATOM 675 C C . ASP A 1 88 ? 1.080 0.759 16.759 1.00 95.12 88 ASP A C 1
ATOM 677 O O . ASP A 1 88 ? 2.035 0.788 15.976 1.00 95.12 88 ASP A O 1
ATOM 681 N N . LEU A 1 89 ? -0.039 0.078 16.483 1.00 95.50 89 LEU A N 1
ATOM 682 C CA . LEU A 1 89 ? -0.271 -0.611 15.212 1.00 95.50 89 LEU A CA 1
ATOM 683 C C . LEU A 1 89 ? -0.352 0.382 14.045 1.00 95.50 89 LEU A C 1
ATOM 685 O O . LEU A 1 89 ? 0.334 0.182 13.044 1.00 95.50 89 LEU A O 1
ATOM 689 N N . LEU A 1 90 ? -1.100 1.481 14.187 1.00 96.56 90 LEU A N 1
ATOM 690 C CA . LEU A 1 90 ? -1.180 2.534 13.166 1.00 96.56 90 LEU A CA 1
ATOM 691 C C . LEU A 1 90 ? 0.182 3.203 12.928 1.00 96.56 90 LEU A C 1
ATOM 693 O O . LEU A 1 90 ? 0.611 3.350 11.786 1.00 96.56 90 LEU A O 1
ATOM 697 N N . ALA A 1 91 ? 0.924 3.534 13.987 1.00 96.88 91 ALA A N 1
ATOM 698 C CA . ALA A 1 91 ? 2.273 4.087 13.857 1.00 96.88 91 ALA A CA 1
ATOM 699 C C . ALA A 1 91 ? 3.240 3.104 13.167 1.00 96.88 91 ALA A C 1
ATOM 701 O O . ALA A 1 91 ? 4.082 3.498 12.353 1.00 96.88 91 ALA A O 1
ATOM 702 N N . SER A 1 92 ? 3.103 1.807 13.453 1.00 96.38 92 SER A N 1
ATOM 703 C CA . SER A 1 92 ? 3.881 0.753 12.795 1.00 96.38 92 SER A CA 1
ATOM 704 C C . SER A 1 92 ? 3.519 0.603 11.319 1.00 96.38 92 SER A C 1
ATOM 706 O O . SER A 1 92 ? 4.421 0.397 10.503 1.00 96.38 92 SER A O 1
ATOM 708 N N . LEU A 1 93 ? 2.238 0.757 10.972 1.00 97.38 93 LEU A N 1
ATOM 70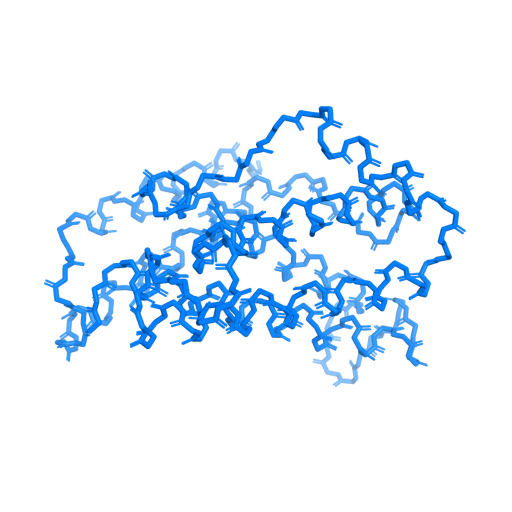9 C CA . LEU A 1 93 ? 1.743 0.749 9.596 1.00 97.38 93 LEU A CA 1
ATOM 710 C C . LEU A 1 93 ? 2.340 1.907 8.791 1.00 97.38 93 LEU A C 1
ATOM 712 O O . LEU A 1 93 ? 2.926 1.670 7.735 1.00 97.38 93 LEU A O 1
ATOM 716 N N . ILE A 1 94 ? 2.308 3.129 9.337 1.00 98.19 94 ILE A N 1
ATOM 717 C CA . ILE A 1 94 ? 2.942 4.321 8.742 1.00 98.19 94 ILE A CA 1
ATOM 718 C C . ILE A 1 94 ? 4.431 4.068 8.485 1.00 98.19 94 ILE A C 1
ATOM 720 O O . ILE A 1 94 ? 4.946 4.341 7.395 1.00 98.19 94 ILE A O 1
ATOM 724 N N . ARG A 1 95 ? 5.141 3.520 9.481 1.00 97.88 95 ARG A N 1
ATOM 725 C CA . ARG A 1 95 ? 6.575 3.219 9.370 1.00 97.88 95 ARG A CA 1
ATOM 726 C C . ARG A 1 95 ? 6.850 2.190 8.275 1.00 97.88 95 ARG A C 1
ATOM 728 O O . ARG A 1 95 ? 7.780 2.386 7.495 1.00 97.88 95 ARG A O 1
ATOM 735 N N . SER A 1 96 ? 6.077 1.106 8.232 1.00 97.00 96 SER A N 1
ATOM 736 C CA . SER A 1 96 ? 6.219 0.047 7.228 1.00 97.00 96 SER A CA 1
ATOM 737 C C . SER A 1 96 ? 5.996 0.603 5.818 1.00 97.00 96 SER A C 1
ATOM 739 O O . SER A 1 96 ? 6.880 0.471 4.971 1.00 97.00 96 SER A O 1
ATOM 741 N N . CYS A 1 97 ? 4.913 1.353 5.600 1.00 98.38 97 CYS A N 1
ATOM 742 C CA . CYS A 1 97 ? 4.619 1.988 4.314 1.00 98.38 97 CYS A CA 1
ATOM 743 C C . CYS A 1 97 ? 5.725 2.963 3.882 1.00 98.38 97 CYS A C 1
ATOM 745 O O . CYS A 1 97 ? 6.214 2.897 2.757 1.00 98.38 97 CYS A O 1
ATOM 747 N N . SER A 1 98 ? 6.226 3.792 4.802 1.00 98.25 98 SER A N 1
ATOM 748 C CA . SER A 1 98 ? 7.342 4.709 4.519 1.00 98.25 98 SER A CA 1
ATOM 749 C C . SER A 1 98 ? 8.621 3.970 4.102 1.00 98.25 98 SER A C 1
ATOM 751 O O . SER A 1 98 ? 9.380 4.438 3.247 1.00 98.25 98 SER A O 1
ATOM 753 N N . LEU A 1 99 ? 8.893 2.804 4.701 1.00 98.12 99 LEU A N 1
ATOM 754 C CA . LEU A 1 99 ? 10.036 1.969 4.334 1.00 98.12 99 LEU A CA 1
ATOM 755 C C . LEU A 1 99 ? 9.839 1.293 2.975 1.00 98.12 99 LEU A C 1
ATOM 757 O O . LEU A 1 99 ? 10.805 1.245 2.208 1.00 98.12 99 LEU A O 1
ATOM 761 N N . ILE A 1 100 ? 8.623 0.842 2.655 1.00 98.31 100 ILE A N 1
ATOM 762 C CA . ILE A 1 100 ? 8.267 0.321 1.329 1.00 98.31 100 ILE A CA 1
ATOM 763 C C . ILE A 1 100 ? 8.487 1.409 0.277 1.00 98.31 100 ILE A C 1
ATOM 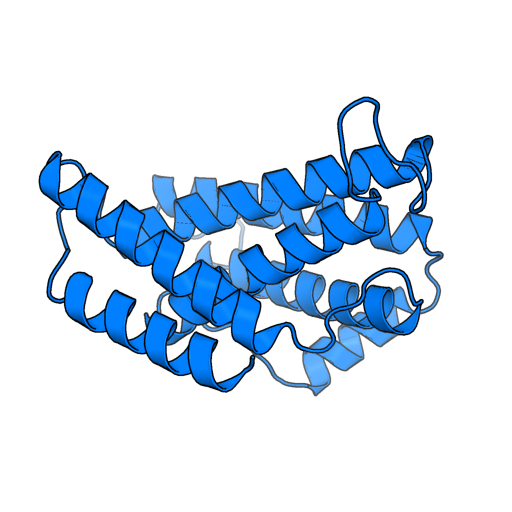765 O O . ILE A 1 100 ? 9.302 1.195 -0.619 1.00 98.31 100 ILE A O 1
ATOM 769 N N . SER A 1 101 ? 7.894 2.601 0.422 1.00 98.25 101 SER A N 1
ATOM 770 C CA . SER A 1 101 ? 8.062 3.712 -0.532 1.00 98.25 101 SER A CA 1
ATOM 771 C C . SER A 1 101 ? 9.534 4.101 -0.711 1.00 98.25 101 SER A C 1
ATOM 773 O O . SER A 1 101 ? 10.001 4.304 -1.834 1.00 98.25 101 SER A O 1
ATOM 775 N N . LYS A 1 102 ? 10.322 4.128 0.374 1.00 98.00 102 LYS A N 1
ATOM 776 C CA . LYS A 1 102 ? 11.776 4.355 0.299 1.00 98.00 102 LYS A CA 1
ATOM 777 C C . LYS A 1 102 ? 12.485 3.273 -0.522 1.00 98.00 102 LYS A C 1
ATOM 779 O O . LYS A 1 102 ? 13.343 3.592 -1.345 1.00 98.00 102 LYS A O 1
ATOM 784 N N . ASN A 1 103 ? 12.190 1.999 -0.270 1.00 97.69 103 ASN A N 1
ATOM 785 C CA . ASN A 1 103 ? 12.842 0.886 -0.963 1.00 97.69 103 ASN A CA 1
ATOM 786 C C . ASN A 1 103 ? 12.392 0.799 -2.433 1.00 97.69 103 ASN A C 1
ATOM 788 O O . ASN A 1 103 ? 13.219 0.515 -3.293 1.00 97.69 103 ASN A O 1
ATOM 792 N N . VAL A 1 104 ? 11.136 1.137 -2.734 1.00 98.25 104 VAL A N 1
ATOM 793 C CA . VAL A 1 104 ? 10.610 1.336 -4.093 1.00 98.25 104 VAL A CA 1
ATOM 794 C C . VAL A 1 104 ? 11.390 2.422 -4.824 1.00 98.25 104 VAL A C 1
ATOM 796 O O . VAL A 1 104 ? 11.875 2.187 -5.928 1.00 98.25 104 VAL A O 1
ATOM 799 N N . ALA A 1 105 ? 11.586 3.590 -4.208 1.00 98.12 105 ALA A N 1
ATOM 800 C CA . ALA A 1 105 ? 12.350 4.675 -4.821 1.00 98.12 105 ALA A CA 1
ATOM 801 C C . ALA A 1 105 ? 13.799 4.253 -5.132 1.00 98.12 105 ALA A C 1
ATOM 803 O O . ALA A 1 105 ? 14.343 4.606 -6.180 1.00 98.12 105 ALA A O 1
ATOM 804 N N . LYS A 1 106 ? 14.417 3.450 -4.253 1.00 97.50 106 LYS A N 1
ATOM 805 C CA . LYS A 1 106 ? 15.731 2.842 -4.512 1.00 97.50 106 LYS A CA 1
ATOM 806 C C . LYS A 1 106 ? 15.675 1.832 -5.658 1.00 97.50 106 LYS A C 1
ATOM 808 O O . LYS A 1 106 ? 16.498 1.928 -6.562 1.00 97.50 106 LYS A O 1
ATOM 813 N N . ALA A 1 107 ? 14.691 0.935 -5.676 1.00 97.75 107 ALA A N 1
ATOM 814 C CA . ALA A 1 107 ? 14.507 -0.048 -6.742 1.00 97.75 107 ALA A CA 1
ATOM 815 C C . ALA A 1 107 ? 14.306 0.603 -8.118 1.00 97.75 107 ALA A C 1
ATOM 817 O O . ALA A 1 107 ? 14.885 0.149 -9.101 1.00 97.75 107 ALA A O 1
ATOM 818 N N . LEU A 1 108 ? 13.531 1.688 -8.192 1.00 97.44 108 LEU A N 1
ATOM 819 C CA . LEU A 1 108 ? 13.314 2.452 -9.424 1.00 97.44 108 LEU A CA 1
ATOM 820 C C . LEU A 1 108 ? 14.595 3.133 -9.923 1.00 97.44 108 LEU A C 1
ATOM 822 O O . LEU A 1 108 ? 14.775 3.293 -11.127 1.00 97.44 108 LEU A O 1
ATOM 826 N N . ARG A 1 109 ? 15.487 3.537 -9.012 1.00 97.50 109 ARG A N 1
ATOM 827 C CA . ARG A 1 109 ? 16.726 4.245 -9.355 1.00 97.50 109 ARG A CA 1
ATOM 828 C C . ARG A 1 109 ? 17.898 3.315 -9.661 1.00 97.50 109 ARG A C 1
ATOM 830 O O . ARG A 1 109 ? 18.675 3.609 -10.564 1.00 97.50 109 ARG A O 1
ATOM 837 N N . PHE A 1 110 ? 18.056 2.252 -8.881 1.00 97.44 110 PHE A N 1
ATOM 838 C CA . PHE A 1 110 ? 19.238 1.386 -8.903 1.00 97.44 110 PHE A CA 1
ATOM 839 C C . PHE A 1 110 ? 18.939 -0.031 -9.405 1.00 97.44 110 PHE A C 1
ATOM 841 O O . PHE A 1 110 ? 19.856 -0.771 -9.737 1.00 97.44 110 PHE A O 1
ATOM 848 N N . GLY A 1 111 ? 17.663 -0.398 -9.525 1.00 97.19 111 GLY A N 1
ATOM 849 C CA . GLY A 1 111 ? 17.227 -1.743 -9.877 1.00 97.19 111 GLY A CA 1
ATOM 850 C C . GLY A 1 111 ? 16.821 -2.569 -8.656 1.00 97.19 111 GLY A C 1
ATOM 851 O O . GLY A 1 111 ? 17.215 -2.303 -7.520 1.00 97.19 111 GLY A O 1
ATOM 852 N N . LEU A 1 112 ? 15.999 -3.591 -8.897 1.00 97.06 112 LEU A N 1
ATOM 853 C CA . LEU A 1 112 ? 15.494 -4.499 -7.861 1.00 97.06 112 LEU A CA 1
ATOM 854 C C . LEU A 1 112 ? 16.576 -5.419 -7.282 1.00 97.06 112 LEU A C 1
ATOM 856 O O . LEU A 1 112 ? 16.513 -5.748 -6.098 1.00 97.06 112 LEU A O 1
ATOM 860 N N . ASP A 1 113 ? 17.557 -5.792 -8.103 1.00 97.38 113 ASP A N 1
ATOM 861 C CA . ASP A 1 113 ? 18.660 -6.686 -7.731 1.00 97.38 113 ASP A CA 1
ATOM 862 C C . ASP A 1 113 ? 19.838 -5.949 -7.080 1.00 97.38 113 ASP A C 1
ATOM 864 O O . ASP A 1 113 ? 20.761 -6.584 -6.573 1.00 97.38 113 ASP A O 1
ATOM 868 N N . ASP A 1 114 ? 19.808 -4.614 -7.070 1.00 97.50 114 ASP A N 1
ATOM 869 C CA . ASP A 1 114 ? 20.837 -3.802 -6.429 1.00 97.50 114 ASP A CA 1
ATOM 870 C C . ASP A 1 114 ? 20.776 -3.934 -4.902 1.00 97.50 114 ASP A C 1
ATOM 872 O O . ASP A 1 114 ? 19.694 -3.986 -4.304 1.00 97.50 114 ASP A O 1
ATOM 876 N N . ALA A 1 115 ? 21.952 -3.980 -4.279 1.00 96.00 115 ALA A N 1
ATOM 877 C CA . ALA A 1 115 ? 22.131 -3.981 -2.836 1.00 96.00 115 ALA A CA 1
ATOM 878 C C . ALA A 1 115 ? 23.070 -2.832 -2.450 1.00 96.00 115 ALA A C 1
ATOM 880 O O . ALA A 1 115 ? 24.190 -2.722 -2.947 1.00 96.00 115 ALA A O 1
ATOM 881 N N . GLU A 1 116 ? 22.610 -1.982 -1.533 1.00 90.56 116 GLU A N 1
ATOM 882 C CA . GLU A 1 116 ? 23.380 -0.840 -1.037 1.00 90.56 116 GLU A CA 1
ATOM 883 C C . GLU A 1 116 ? 24.699 -1.306 -0.384 1.00 90.56 116 GLU A C 1
ATOM 885 O O . GLU A 1 116 ? 24.690 -2.313 0.332 1.00 90.56 116 GLU A O 1
ATOM 890 N N . PRO A 1 117 ? 25.829 -0.592 -0.570 1.00 92.56 117 PRO A N 1
ATOM 891 C CA . PRO A 1 117 ? 27.098 -0.971 0.043 1.00 92.56 117 PRO A CA 1
ATOM 892 C C . PRO A 1 117 ? 26.971 -1.208 1.554 1.00 92.56 117 PRO A C 1
ATOM 894 O O . PRO A 1 117 ? 26.514 -0.342 2.298 1.00 92.56 117 PRO A O 1
ATOM 897 N N . GLY A 1 118 ? 27.384 -2.396 2.005 1.00 92.25 118 GLY A N 1
ATOM 898 C CA . GLY A 1 118 ? 27.277 -2.815 3.406 1.00 92.25 118 GLY A CA 1
ATOM 899 C C . GLY A 1 118 ? 25.939 -3.457 3.794 1.00 92.25 118 GLY A C 1
ATOM 900 O O . GLY A 1 118 ? 25.754 -3.788 4.964 1.00 92.25 118 GLY A O 1
ATOM 901 N N . GLN A 1 119 ? 25.016 -3.662 2.849 1.00 92.06 119 GLN A N 1
ATOM 902 C CA . GLN A 1 119 ? 23.782 -4.415 3.067 1.00 92.06 119 GLN A CA 1
ATOM 903 C C . GLN A 1 119 ? 23.808 -5.780 2.379 1.00 92.06 119 GLN A C 1
ATOM 905 O O . GLN A 1 119 ? 24.395 -5.955 1.318 1.00 92.06 119 GLN A O 1
ATOM 910 N N . ASN A 1 120 ? 23.108 -6.742 2.985 1.00 94.44 120 ASN A N 1
ATOM 911 C CA . ASN A 1 120 ? 23.032 -8.123 2.497 1.00 94.44 120 ASN A CA 1
ATOM 912 C C . ASN A 1 120 ? 21.742 -8.425 1.718 1.00 94.44 120 ASN A C 1
ATOM 914 O O . ASN A 1 120 ? 21.540 -9.556 1.284 1.00 94.44 120 ASN A O 1
ATOM 918 N N . LEU A 1 121 ? 20.838 -7.449 1.594 1.00 95.69 121 LEU A N 1
ATOM 919 C CA . LEU A 1 121 ? 19.543 -7.617 0.941 1.00 95.69 121 LEU A CA 1
ATOM 920 C C . LEU A 1 121 ? 19.453 -6.714 -0.282 1.00 95.69 121 LEU A C 1
ATOM 922 O O . LEU A 1 121 ? 19.791 -5.531 -0.207 1.00 95.69 121 LEU A O 1
ATOM 926 N N . THR A 1 122 ? 18.931 -7.267 -1.375 1.00 97.38 122 THR A N 1
ATOM 927 C CA . THR A 1 122 ? 18.580 -6.488 -2.562 1.00 97.38 122 THR A CA 1
ATOM 928 C C . THR A 1 122 ? 17.373 -5.590 -2.286 1.00 97.38 122 THR A C 1
ATOM 930 O O . THR A 1 122 ? 16.607 -5.826 -1.342 1.00 97.38 122 THR A O 1
ATOM 933 N N . ASN A 1 123 ? 17.155 -4.576 -3.122 1.00 97.25 123 ASN A N 1
ATOM 934 C CA . ASN A 1 123 ? 15.984 -3.705 -3.016 1.00 97.25 123 ASN A CA 1
ATOM 935 C C . ASN A 1 123 ? 14.667 -4.501 -3.057 1.00 97.25 123 ASN A C 1
ATOM 937 O O . ASN A 1 123 ? 13.778 -4.223 -2.254 1.00 97.25 123 ASN A O 1
ATOM 941 N N . ALA A 1 124 ? 14.569 -5.537 -3.900 1.00 96.75 124 ALA A N 1
ATOM 942 C CA . ALA A 1 124 ? 13.415 -6.439 -3.935 1.00 96.75 124 ALA A CA 1
ATOM 943 C C . ALA A 1 124 ? 13.183 -7.136 -2.588 1.00 96.75 124 ALA A C 1
ATOM 945 O O . ALA A 1 124 ? 12.096 -7.037 -2.022 1.00 96.75 124 ALA A O 1
ATOM 946 N N . ARG A 1 125 ? 14.223 -7.760 -2.015 1.00 95.75 125 ARG A N 1
ATOM 947 C CA . ARG A 1 125 ? 14.113 -8.458 -0.722 1.00 95.75 125 ARG A CA 1
ATOM 948 C C . ARG A 1 125 ? 13.740 -7.521 0.420 1.00 95.75 125 ARG A C 1
ATOM 950 O O . ARG A 1 125 ? 13.032 -7.917 1.341 1.00 95.75 125 ARG A O 1
ATOM 957 N N . ARG A 1 126 ? 14.193 -6.269 0.367 1.00 95.75 126 ARG A N 1
ATOM 958 C CA . ARG A 1 126 ? 13.815 -5.244 1.345 1.00 95.75 126 ARG A CA 1
ATOM 959 C C . ARG A 1 126 ? 12.352 -4.823 1.203 1.00 95.75 126 ARG A C 1
ATOM 961 O O . ARG A 1 126 ? 11.711 -4.602 2.222 1.00 95.75 126 ARG A O 1
ATOM 968 N N . ILE A 1 127 ? 11.825 -4.716 -0.019 1.00 97.06 127 ILE A N 1
ATOM 969 C CA . ILE A 1 127 ? 10.393 -4.463 -0.255 1.00 97.06 127 ILE A CA 1
ATOM 970 C C . ILE A 1 127 ? 9.565 -5.635 0.281 1.00 97.06 127 ILE A C 1
ATOM 972 O O . ILE A 1 127 ? 8.668 -5.422 1.088 1.00 97.06 127 ILE A O 1
ATOM 976 N N . GLU A 1 128 ? 9.911 -6.867 -0.093 1.00 95.38 128 GLU A N 1
ATOM 977 C CA . GLU A 1 128 ? 9.217 -8.084 0.352 1.00 95.38 128 GLU A CA 1
ATOM 978 C C . GLU A 1 128 ? 9.185 -8.214 1.878 1.00 95.38 128 GLU A C 1
ATOM 980 O O . GLU A 1 128 ? 8.145 -8.520 2.452 1.00 95.38 128 GLU A O 1
ATOM 985 N N . TYR A 1 129 ? 10.307 -7.945 2.550 1.00 93.25 129 TYR A N 1
ATOM 986 C CA . TYR A 1 129 ? 10.387 -7.997 4.008 1.00 93.25 129 TYR A CA 1
ATOM 987 C C . TYR A 1 129 ? 9.428 -7.009 4.684 1.00 93.25 129 TYR A C 1
ATOM 989 O O . TYR A 1 129 ? 8.744 -7.368 5.643 1.00 93.25 129 TYR A O 1
ATOM 997 N N . GLU A 1 130 ? 9.366 -5.770 4.191 1.00 95.75 130 GLU A N 1
ATOM 998 C CA . GLU A 1 130 ? 8.451 -4.769 4.743 1.00 95.75 130 GLU A CA 1
ATOM 999 C C . GLU A 1 130 ? 6.990 -5.089 4.399 1.00 95.75 130 GLU A C 1
ATOM 1001 O O . GLU A 1 130 ? 6.124 -4.869 5.240 1.00 95.75 130 GLU A O 1
ATOM 1006 N N . LEU A 1 131 ? 6.714 -5.685 3.232 1.00 95.69 131 LEU A N 1
ATOM 1007 C CA . LEU A 1 131 ? 5.373 -6.159 2.871 1.00 95.69 131 LEU A CA 1
ATOM 1008 C C . LEU A 1 131 ? 4.886 -7.287 3.785 1.00 95.69 131 LEU A C 1
ATOM 1010 O O . LEU A 1 131 ? 3.721 -7.301 4.165 1.00 95.69 131 LEU A O 1
ATOM 1014 N N . VAL A 1 132 ? 5.761 -8.197 4.217 1.00 93.25 132 VAL A N 1
ATOM 1015 C CA . VAL A 1 132 ? 5.394 -9.220 5.214 1.00 93.25 132 VAL A CA 1
ATOM 1016 C C . VAL A 1 132 ? 4.974 -8.580 6.540 1.00 93.25 132 VAL A C 1
ATOM 1018 O O . VAL A 1 132 ? 3.996 -9.008 7.153 1.00 93.25 132 VAL A O 1
ATOM 1021 N N . LEU A 1 133 ? 5.696 -7.550 6.991 1.00 93.31 133 LEU A N 1
ATOM 1022 C CA . LEU A 1 133 ? 5.314 -6.804 8.190 1.00 93.31 133 LEU A CA 1
ATOM 1023 C C . LEU A 1 133 ? 3.994 -6.049 7.981 1.00 93.31 133 LEU A C 1
ATOM 1025 O O . LEU A 1 133 ? 3.151 -6.069 8.874 1.00 93.31 133 LEU A O 1
ATOM 1029 N N . PHE A 1 134 ? 3.804 -5.4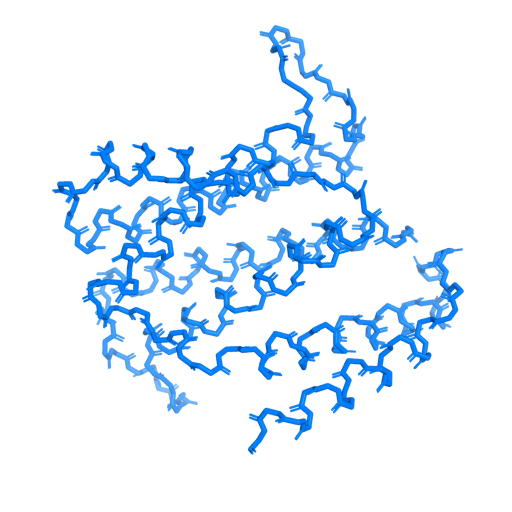21 6.819 1.00 95.62 134 PHE A N 1
ATOM 1030 C CA . PHE A 1 134 ? 2.547 -4.775 6.448 1.00 95.62 134 PHE A CA 1
ATOM 1031 C C . PHE A 1 134 ? 1.370 -5.754 6.552 1.00 95.62 134 PHE A C 1
ATOM 1033 O O . PHE A 1 134 ? 0.414 -5.470 7.264 1.00 95.62 134 PHE A O 1
ATOM 1040 N N . LEU A 1 135 ? 1.473 -6.944 5.950 1.00 94.69 135 LEU A N 1
ATOM 1041 C CA . LEU A 1 135 ? 0.425 -7.971 6.014 1.00 94.69 135 LEU A CA 1
ATOM 1042 C C . LEU A 1 135 ? 0.118 -8.397 7.458 1.00 94.69 135 LEU A C 1
ATOM 1044 O O . LEU A 1 135 ? -1.045 -8.496 7.844 1.00 94.69 135 LEU A O 1
ATOM 1048 N N . ALA A 1 136 ? 1.151 -8.591 8.285 1.00 93.62 136 ALA A N 1
ATOM 1049 C CA . ALA A 1 136 ? 0.973 -8.904 9.702 1.00 93.62 136 ALA A CA 1
ATOM 1050 C C . ALA A 1 136 ? 0.233 -7.788 10.464 1.00 93.62 136 ALA A C 1
ATOM 1052 O O . ALA A 1 136 ? -0.616 -8.080 11.307 1.00 93.62 136 ALA A O 1
ATOM 1053 N N . LEU A 1 137 ? 0.540 -6.520 10.171 1.00 95.50 137 LEU A N 1
ATOM 1054 C CA . LEU A 1 137 ? -0.137 -5.363 10.760 1.00 95.50 137 LEU A CA 1
ATOM 1055 C C . LEU A 1 137 ? -1.594 -5.279 10.308 1.00 95.50 137 LEU A C 1
ATOM 1057 O O . LEU A 1 137 ? -2.467 -5.090 11.150 1.00 95.50 137 LEU A O 1
ATOM 1061 N N . THR A 1 138 ? -1.861 -5.474 9.019 1.00 95.00 138 THR A N 1
ATOM 1062 C CA . THR A 1 138 ? -3.212 -5.470 8.453 1.00 95.00 138 THR A CA 1
ATOM 1063 C C . THR A 1 138 ? -4.111 -6.501 9.131 1.00 95.00 138 THR A C 1
ATOM 1065 O O . THR A 1 138 ? -5.208 -6.159 9.561 1.00 95.00 138 THR A O 1
ATOM 1068 N N . GLU A 1 139 ? -3.628 -7.728 9.338 1.00 94.06 139 GLU A N 1
ATOM 1069 C CA . GLU A 1 139 ? -4.395 -8.766 10.042 1.00 94.06 139 GLU A CA 1
ATOM 1070 C C . GLU A 1 139 ? -4.662 -8.435 11.514 1.00 94.06 139 GLU A C 1
ATOM 1072 O O . GLU A 1 139 ? -5.714 -8.779 12.059 1.00 94.06 139 GLU A O 1
ATOM 1077 N N . LEU A 1 140 ? -3.713 -7.786 12.194 1.00 94.62 140 LEU A N 1
ATOM 1078 C CA . LEU A 1 140 ? -3.910 -7.363 13.581 1.00 94.62 140 LEU A CA 1
ATOM 1079 C C . LEU A 1 140 ? -4.893 -6.201 13.685 1.00 94.62 140 LEU A C 1
ATOM 1081 O O . LEU A 1 140 ? -5.702 -6.186 14.608 1.00 94.62 140 LEU A O 1
ATOM 1085 N N . LEU A 1 141 ? -4.842 -5.255 12.747 1.00 95.38 141 LEU A N 1
ATOM 1086 C CA . LEU A 1 141 ? -5.789 -4.147 12.667 1.00 95.38 141 LEU A CA 1
ATOM 1087 C C . LEU A 1 141 ? -7.204 -4.647 12.343 1.00 95.38 141 LEU A C 1
ATOM 1089 O O . LEU A 1 141 ? -8.162 -4.181 12.955 1.00 95.38 141 LEU A O 1
ATOM 1093 N N . GLU A 1 142 ? -7.341 -5.636 11.459 1.00 95.06 142 GLU A N 1
ATOM 1094 C CA . GLU A 1 142 ? -8.616 -6.315 11.200 1.00 95.06 142 GLU A CA 1
ATOM 1095 C C . GLU A 1 142 ? -9.120 -7.052 12.450 1.00 95.06 142 GLU A C 1
ATOM 1097 O O . GLU A 1 142 ? -10.255 -6.862 12.879 1.00 95.06 142 GLU A O 1
ATOM 1102 N N . THR A 1 143 ? -8.250 -7.812 13.126 1.00 93.69 143 THR A N 1
ATOM 1103 C CA . THR A 1 143 ? -8.593 -8.497 14.389 1.00 93.69 143 THR A CA 1
ATOM 1104 C C . THR A 1 143 ? -9.016 -7.512 15.486 1.00 93.69 143 THR A C 1
ATOM 1106 O O . THR A 1 143 ? -9.861 -7.834 16.320 1.00 93.69 143 THR A O 1
ATOM 1109 N N . ALA A 1 144 ? -8.432 -6.313 15.501 1.00 92.81 144 ALA A N 1
ATOM 1110 C CA . ALA A 1 144 ? -8.781 -5.242 16.428 1.00 92.81 144 ALA A CA 1
ATOM 1111 C C . ALA A 1 144 ? -10.085 -4.507 16.056 1.00 92.81 144 ALA A C 1
ATOM 1113 O O . ALA A 1 144 ? -10.493 -3.611 16.793 1.00 92.81 144 ALA A O 1
ATOM 1114 N N . GLY A 1 145 ? -10.729 -4.861 14.937 1.00 94.31 145 GLY A N 1
ATOM 1115 C CA . GLY A 1 145 ? -11.938 -4.203 14.436 1.00 94.31 145 GLY A CA 1
ATOM 1116 C C . GLY A 1 145 ? -11.692 -2.802 13.873 1.00 94.31 145 GLY A C 1
ATOM 1117 O O . GLY A 1 145 ? -12.629 -2.019 13.767 1.00 94.31 145 GLY A O 1
ATOM 1118 N N . ILE A 1 146 ? -10.438 -2.464 13.556 1.00 94.81 146 ILE A N 1
ATOM 1119 C CA . ILE A 1 146 ? -10.055 -1.162 12.990 1.00 94.81 146 ILE A CA 1
ATOM 1120 C C . ILE A 1 146 ? -10.246 -1.162 11.477 1.00 94.81 146 ILE A C 1
ATOM 1122 O O . ILE A 1 146 ? -10.703 -0.172 10.914 1.00 94.81 146 ILE A O 1
ATOM 1126 N N . LEU A 1 147 ? -9.875 -2.265 10.828 1.00 96.25 147 LEU A N 1
ATOM 1127 C CA . LEU A 1 147 ? -10.094 -2.469 9.403 1.00 96.25 147 LEU A CA 1
ATOM 1128 C C . LEU A 1 147 ? -11.210 -3.486 9.208 1.00 96.25 147 LEU A C 1
ATOM 1130 O O . LEU A 1 147 ? -11.228 -4.522 9.867 1.00 96.25 147 LEU A O 1
ATOM 1134 N N . ASP A 1 148 ? -12.096 -3.201 8.263 1.00 94.50 148 ASP A N 1
ATOM 1135 C CA . ASP A 1 148 ? -13.030 -4.179 7.723 1.00 94.50 148 ASP A CA 1
ATOM 1136 C C . ASP A 1 148 ? -12.609 -4.491 6.289 1.00 94.50 148 ASP A C 1
ATOM 1138 O O . ASP A 1 148 ? -12.789 -3.679 5.380 1.00 94.50 148 ASP A O 1
ATOM 1142 N N . LEU A 1 149 ? -11.988 -5.654 6.107 1.00 93.25 149 LEU A N 1
ATOM 1143 C CA . LEU A 1 149 ? -11.561 -6.152 4.800 1.00 93.25 149 LEU A CA 1
ATOM 1144 C C . LEU A 1 149 ? -12.487 -7.267 4.301 1.00 93.25 149 LEU A C 1
ATOM 1146 O O . LEU A 1 149 ? -12.191 -7.944 3.309 1.00 93.25 149 LEU A O 1
ATOM 1150 N N . SER A 1 150 ? -13.634 -7.459 4.960 1.00 90.06 150 SER A N 1
ATOM 1151 C CA . SER A 1 150 ? -14.628 -8.421 4.516 1.00 90.06 150 SER A CA 1
ATOM 1152 C C . SER A 1 150 ? -15.154 -8.028 3.130 1.00 90.06 150 SER A C 1
ATOM 1154 O O . SER A 1 150 ? -15.425 -6.869 2.826 1.00 90.06 150 SER A O 1
ATOM 1156 N N . GLY A 1 151 ? -15.212 -9.000 2.216 1.00 87.94 151 GLY A N 1
ATOM 1157 C CA . GLY A 1 151 ? -15.624 -8.739 0.833 1.00 87.94 151 GLY A CA 1
ATOM 1158 C C . GLY A 1 151 ? -14.620 -7.938 -0.012 1.00 87.94 151 GLY A C 1
ATOM 1159 O O . GLY A 1 151 ? -14.938 -7.589 -1.150 1.00 87.94 151 GLY A O 1
ATOM 1160 N N . ALA A 1 152 ? -13.389 -7.704 0.465 1.00 92.94 152 ALA A N 1
ATOM 1161 C CA . ALA A 1 152 ? -12.375 -6.934 -0.263 1.00 92.94 152 ALA A CA 1
ATOM 1162 C C . ALA A 1 152 ? -12.035 -7.497 -1.652 1.00 92.94 152 ALA A C 1
ATOM 1164 O O . ALA A 1 152 ? -11.553 -6.759 -2.506 1.00 92.94 152 ALA A O 1
ATOM 1165 N N . ARG A 1 153 ? -12.307 -8.780 -1.929 1.00 93.81 153 ARG A N 1
ATOM 1166 C CA . ARG A 1 153 ? -11.935 -9.426 -3.197 1.00 93.81 153 ARG A CA 1
ATOM 1167 C C . ARG A 1 153 ? -12.477 -8.702 -4.430 1.00 93.81 153 ARG A C 1
ATOM 1169 O O . ARG A 1 153 ? -11.723 -8.482 -5.373 1.00 93.81 153 ARG A O 1
ATOM 1176 N N . GLY A 1 154 ? -13.744 -8.288 -4.422 1.00 92.50 154 GLY A N 1
ATOM 1177 C CA . GLY A 1 154 ? -14.314 -7.526 -5.539 1.00 92.50 154 GLY A CA 1
ATOM 1178 C C . GLY A 1 154 ? -13.656 -6.153 -5.711 1.00 92.50 154 GLY A C 1
ATOM 1179 O O . GLY A 1 154 ? -13.446 -5.693 -6.833 1.00 92.50 154 GLY A O 1
ATOM 1180 N N . LEU A 1 155 ? -13.282 -5.506 -4.603 1.00 94.69 155 LEU A N 1
ATOM 1181 C CA . LEU A 1 155 ? -12.602 -4.209 -4.598 1.00 94.69 155 LEU A CA 1
ATOM 1182 C C . LEU A 1 155 ? -11.156 -4.320 -5.098 1.00 94.69 155 LEU A C 1
ATOM 1184 O O . LEU A 1 155 ? -10.751 -3.515 -5.934 1.00 94.69 155 LEU A O 1
ATOM 1188 N N . ILE A 1 156 ? -10.434 -5.366 -4.686 1.00 96.19 156 ILE A N 1
ATOM 1189 C CA . ILE A 1 156 ? -9.098 -5.712 -5.189 1.00 96.19 156 ILE A CA 1
ATOM 1190 C C . ILE A 1 156 ? -9.135 -5.833 -6.714 1.00 96.19 156 ILE A C 1
ATOM 1192 O O . ILE A 1 156 ? -8.369 -5.178 -7.419 1.00 96.19 156 ILE A O 1
ATOM 1196 N N . GLU A 1 157 ? -10.077 -6.609 -7.247 1.00 95.50 157 GLU A N 1
ATOM 1197 C CA . GLU A 1 157 ? -10.220 -6.812 -8.691 1.00 95.50 157 GLU A CA 1
ATOM 1198 C C . GLU A 1 157 ? -10.577 -5.515 -9.435 1.00 95.50 157 GLU A C 1
ATOM 1200 O O . GLU A 1 157 ? -10.029 -5.226 -10.504 1.00 95.50 157 GLU A O 1
ATOM 1205 N N . ASN A 1 158 ? -11.423 -4.666 -8.843 1.00 94.25 158 ASN A N 1
ATOM 1206 C CA . ASN A 1 158 ? -11.709 -3.338 -9.387 1.00 94.25 158 ASN A CA 1
ATOM 1207 C C . ASN A 1 158 ? -10.461 -2.440 -9.417 1.00 94.25 158 ASN A C 1
ATOM 1209 O O . ASN A 1 158 ? -10.243 -1.735 -10.411 1.00 94.25 158 ASN A O 1
ATOM 1213 N N . LYS A 1 159 ? -9.625 -2.461 -8.370 1.00 96.88 159 LYS A N 1
ATOM 1214 C CA . LYS A 1 159 ? -8.368 -1.701 -8.340 1.00 96.88 159 LYS A CA 1
ATOM 1215 C C . LYS A 1 159 ? -7.389 -2.218 -9.390 1.00 96.88 159 LYS A C 1
ATOM 1217 O O . LYS A 1 159 ? -6.867 -1.399 -10.148 1.00 96.88 159 LYS A O 1
ATOM 1222 N N . LYS A 1 160 ? -7.214 -3.538 -9.538 1.00 97.00 160 LYS A N 1
ATOM 1223 C CA . LYS A 1 160 ? -6.383 -4.122 -10.611 1.00 97.00 160 LYS A CA 1
ATOM 1224 C C . LYS A 1 160 ? -6.821 -3.636 -11.991 1.00 97.00 160 LYS A C 1
ATOM 1226 O O . LYS A 1 160 ? -6.015 -3.121 -12.768 1.00 97.00 160 LYS A O 1
ATOM 1231 N N . ALA A 1 161 ? -8.124 -3.687 -12.275 1.00 94.75 161 ALA A N 1
ATOM 1232 C CA . ALA A 1 161 ? -8.676 -3.167 -13.523 1.00 94.75 161 ALA A CA 1
ATOM 1233 C C . ALA A 1 161 ? -8.419 -1.660 -13.716 1.00 94.75 161 ALA A C 1
ATOM 1235 O O . ALA A 1 161 ? -8.113 -1.216 -14.828 1.00 94.75 161 ALA A O 1
ATOM 1236 N N . LYS A 1 162 ? -8.528 -0.857 -12.647 1.00 95.88 162 LYS A N 1
ATOM 1237 C CA . LYS A 1 162 ? -8.221 0.583 -12.664 1.00 95.88 162 LYS A CA 1
ATOM 1238 C C . LYS A 1 162 ? -6.747 0.829 -13.001 1.00 95.88 162 LYS A C 1
ATOM 1240 O O . LYS A 1 162 ? -6.484 1.643 -13.887 1.00 95.88 162 LYS A O 1
ATOM 1245 N N . VAL A 1 163 ? -5.814 0.120 -12.363 1.00 96.69 163 VAL A N 1
ATOM 1246 C CA . VAL A 1 163 ? -4.367 0.219 -12.637 1.00 96.69 163 VAL A CA 1
ATOM 1247 C C . VAL A 1 163 ? -4.076 -0.109 -14.103 1.00 96.69 163 VAL A C 1
ATOM 1249 O O . VAL A 1 163 ? -3.468 0.695 -14.808 1.00 96.69 163 VAL A O 1
ATOM 1252 N N . LEU A 1 164 ? -4.604 -1.222 -14.619 1.00 95.38 164 LEU A N 1
ATOM 1253 C CA . LEU A 1 164 ? -4.420 -1.623 -16.021 1.00 95.38 164 LEU A CA 1
ATOM 1254 C C . LEU A 1 164 ? -5.000 -0.603 -17.011 1.00 95.38 164 LEU A C 1
ATOM 1256 O O . LEU A 1 164 ? -4.404 -0.322 -18.056 1.00 95.38 164 LEU A O 1
ATOM 1260 N N . ARG A 1 165 ? -6.138 0.016 -16.677 1.00 93.88 165 ARG A N 1
ATOM 1261 C CA . ARG A 1 165 ? -6.717 1.108 -17.471 1.00 93.88 165 ARG A CA 1
ATOM 1262 C C . ARG A 1 165 ? -5.778 2.31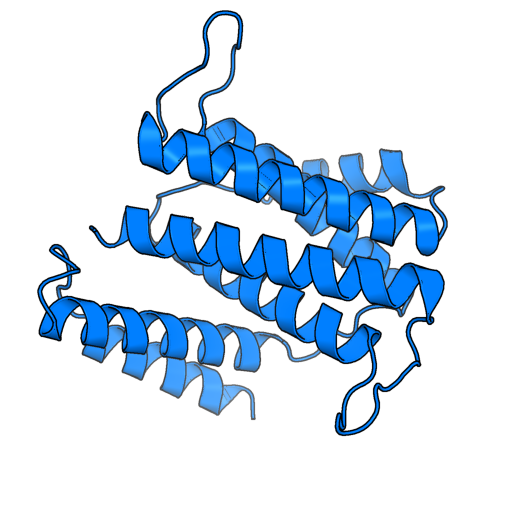6 -17.538 1.00 93.88 165 ARG A C 1
ATOM 1264 O O . ARG A 1 165 ? -5.611 2.879 -18.622 1.00 93.88 165 ARG A O 1
ATOM 1271 N N . PHE A 1 166 ? -5.161 2.710 -16.424 1.00 94.69 166 PHE A N 1
ATOM 1272 C CA . PHE A 1 166 ? -4.197 3.816 -16.404 1.00 94.69 166 PHE A CA 1
ATOM 1273 C C . PHE A 1 166 ? -2.877 3.465 -17.098 1.00 94.69 166 PHE A C 1
ATOM 1275 O O . PHE A 1 166 ? -2.345 4.307 -17.819 1.00 94.69 166 PHE A O 1
ATOM 1282 N N . MET A 1 167 ? -2.401 2.221 -17.001 1.00 94.94 167 MET A N 1
ATOM 1283 C CA . MET A 1 167 ? -1.264 1.748 -17.798 1.00 94.94 167 MET A CA 1
ATOM 1284 C C . MET A 1 167 ? -1.539 1.853 -19.299 1.00 94.94 167 MET A C 1
ATOM 1286 O O . MET A 1 167 ? -0.708 2.356 -20.053 1.00 94.94 167 MET A O 1
ATOM 1290 N N . ARG A 1 168 ? -2.731 1.440 -19.749 1.00 92.81 168 ARG A N 1
ATOM 1291 C CA . ARG A 1 168 ? -3.140 1.591 -21.152 1.00 92.81 168 ARG A CA 1
ATOM 1292 C C . ARG A 1 168 ? -3.156 3.060 -21.568 1.00 92.81 168 ARG A C 1
ATOM 1294 O O . ARG A 1 168 ? -2.682 3.386 -22.654 1.00 92.81 168 ARG A O 1
ATOM 1301 N N . TYR A 1 169 ? -3.689 3.938 -20.720 1.00 93.44 169 TYR A N 1
ATOM 1302 C CA . TYR A 1 169 ? -3.647 5.377 -20.967 1.00 93.44 169 TYR A CA 1
ATOM 1303 C C . TYR A 1 169 ? -2.198 5.881 -21.089 1.00 93.44 169 TYR A C 1
ATOM 1305 O O . TYR A 1 169 ? -1.873 6.559 -22.059 1.00 93.44 169 TYR A O 1
ATOM 1313 N N . ALA A 1 170 ? -1.294 5.487 -20.190 1.00 94.25 170 ALA A N 1
ATOM 1314 C CA . ALA A 1 170 ? 0.127 5.834 -20.266 1.00 94.25 170 ALA A CA 1
ATOM 1315 C C . ALA A 1 170 ? 0.794 5.328 -21.563 1.00 94.25 170 ALA A C 1
ATOM 1317 O O . ALA A 1 170 ? 1.545 6.066 -22.204 1.00 94.25 170 ALA A O 1
ATOM 1318 N N . ALA A 1 171 ? 0.465 4.113 -22.012 1.00 92.88 171 ALA A N 1
ATOM 1319 C CA . ALA A 1 171 ? 0.941 3.573 -23.287 1.00 92.88 171 ALA A CA 1
ATOM 1320 C C . ALA A 1 171 ? 0.474 4.421 -24.480 1.00 92.88 171 ALA A C 1
ATOM 1322 O O . ALA A 1 171 ? 1.277 4.785 -25.336 1.00 92.88 171 ALA A O 1
ATOM 1323 N N . GLN A 1 172 ? -0.799 4.832 -24.499 1.00 93.00 172 GLN A N 1
ATOM 1324 C CA . GLN A 1 172 ? -1.348 5.727 -25.530 1.00 93.00 172 GLN A CA 1
ATOM 1325 C C . GLN A 1 172 ? -0.673 7.104 -25.550 1.00 93.00 172 GLN A C 1
ATOM 1327 O O . GLN A 1 172 ? -0.618 7.751 -26.594 1.00 93.00 172 GLN A O 1
ATOM 1332 N N . ARG A 1 173 ? -0.158 7.563 -24.405 1.00 95.44 173 ARG A N 1
ATOM 1333 C CA . ARG A 1 173 ? 0.613 8.809 -24.286 1.00 95.44 173 ARG A CA 1
ATOM 1334 C C . ARG A 1 173 ? 2.106 8.624 -24.577 1.00 95.44 173 ARG A C 1
ATOM 1336 O O . ARG A 1 173 ? 2.844 9.601 -24.514 1.00 95.44 173 ARG A O 1
ATOM 1343 N N . GLY A 1 174 ? 2.552 7.405 -24.889 1.00 93.44 174 GLY A N 1
ATOM 1344 C CA . GLY A 1 174 ? 3.953 7.087 -25.172 1.00 93.44 174 GLY A CA 1
ATOM 1345 C C . GLY A 1 174 ? 4.862 7.086 -23.940 1.00 93.44 174 GLY A C 1
ATOM 1346 O O . GLY A 1 174 ? 6.080 7.099 -24.087 1.00 93.44 174 GLY A O 1
ATOM 1347 N N . THR A 1 175 ? 4.304 7.081 -22.724 1.00 94.19 175 THR A N 1
ATOM 1348 C CA . THR A 1 175 ? 5.088 7.078 -21.476 1.00 94.19 175 THR A CA 1
ATOM 1349 C C . THR A 1 175 ? 5.325 5.667 -20.923 1.00 94.19 175 THR A C 1
ATOM 1351 O O . THR A 1 175 ? 6.240 5.478 -20.110 1.00 94.19 175 THR A O 1
ATOM 1354 N N . LEU A 1 176 ? 4.568 4.672 -21.408 1.00 93.56 176 LEU A N 1
ATOM 1355 C CA . LEU A 1 176 ? 4.731 3.247 -21.101 1.00 93.56 176 LEU A CA 1
ATOM 1356 C C . LEU A 1 176 ? 5.213 2.459 -22.335 1.00 93.56 176 LEU A C 1
ATOM 1358 O O . LEU A 1 176 ? 4.548 2.469 -23.369 1.00 93.56 176 LEU A O 1
ATOM 1362 N N . ILE A 1 177 ? 6.350 1.764 -22.228 1.00 88.50 177 ILE A N 1
ATOM 1363 C CA . ILE A 1 177 ? 7.012 1.089 -23.367 1.00 88.50 177 ILE A CA 1
ATOM 1364 C C . ILE A 1 177 ? 6.702 -0.411 -23.495 1.00 88.50 177 ILE A C 1
ATOM 1366 O O . ILE A 1 177 ? 7.000 -0.999 -24.526 1.00 88.50 177 ILE A O 1
ATOM 1370 N N . ASP A 1 178 ? 6.077 -1.020 -22.486 1.00 77.81 178 ASP A N 1
ATOM 1371 C CA . ASP A 1 178 ? 5.759 -2.454 -22.434 1.00 77.81 178 ASP A CA 1
ATOM 1372 C C . ASP A 1 178 ? 4.290 -2.632 -22.025 1.00 77.81 178 ASP A C 1
ATOM 1374 O O . ASP A 1 178 ? 3.922 -2.326 -20.889 1.00 77.81 178 ASP A O 1
ATOM 1378 N N . HIS A 1 179 ? 3.433 -2.980 -22.991 1.00 71.50 179 HIS A N 1
ATOM 1379 C CA . HIS A 1 179 ? 1.978 -2.820 -22.870 1.00 71.50 179 HIS A CA 1
ATOM 1380 C C . HIS A 1 179 ? 1.152 -3.838 -23.675 1.00 71.50 179 HIS A C 1
ATOM 1382 O O . HIS A 1 179 ? 0.001 -3.555 -24.024 1.00 71.50 179 HIS A O 1
ATOM 1388 N N . ALA A 1 180 ? 1.717 -5.008 -23.987 1.00 75.88 180 ALA A N 1
ATOM 1389 C CA . ALA A 1 180 ? 0.945 -6.068 -24.632 1.00 75.88 180 ALA A CA 1
ATOM 1390 C C . ALA A 1 180 ? -0.264 -6.459 -23.755 1.00 75.88 180 ALA A C 1
ATOM 1392 O O . ALA A 1 180 ? -0.153 -6.566 -22.536 1.00 75.88 180 ALA A O 1
ATOM 1393 N N . ASP A 1 181 ? -1.429 -6.613 -24.385 1.00 79.69 181 ASP A N 1
ATOM 1394 C CA . ASP A 1 181 ? -2.654 -7.200 -23.822 1.00 79.69 181 ASP A CA 1
ATOM 1395 C C . ASP A 1 181 ? -3.307 -6.535 -22.587 1.00 79.69 181 ASP A C 1
ATOM 1397 O O . ASP A 1 181 ? -4.287 -7.063 -22.055 1.00 79.69 181 ASP A O 1
ATOM 1401 N N . LEU A 1 182 ? -2.905 -5.313 -22.205 1.00 85.00 182 LEU A N 1
ATOM 1402 C CA . LEU A 1 182 ? -3.476 -4.586 -21.048 1.00 85.00 182 LEU A CA 1
ATOM 1403 C C . LEU A 1 182 ? -5.011 -4.450 -21.077 1.00 85.00 182 LEU A C 1
ATOM 1405 O O . LEU A 1 182 ? -5.665 -4.424 -20.036 1.00 85.00 182 LEU A O 1
ATOM 1409 N N . ALA A 1 183 ? -5.609 -4.328 -22.267 1.00 78.75 183 ALA A N 1
ATOM 1410 C CA . ALA A 1 183 ? -7.059 -4.187 -22.406 1.00 78.75 183 ALA A CA 1
ATOM 1411 C C . ALA A 1 183 ? -7.814 -5.492 -22.103 1.00 78.75 183 ALA A C 1
ATOM 1413 O O . ALA A 1 183 ? -8.885 -5.447 -21.497 1.00 78.75 183 ALA A O 1
ATOM 1414 N N . ALA A 1 184 ? -7.262 -6.634 -22.521 1.00 83.06 184 ALA A N 1
ATOM 1415 C CA . ALA A 1 184 ? -7.848 -7.944 -22.258 1.00 83.06 184 ALA A CA 1
ATOM 1416 C C . ALA A 1 184 ? -7.742 -8.291 -20.766 1.00 83.06 184 ALA A C 1
ATOM 1418 O O . ALA A 1 184 ? -8.710 -8.762 -20.171 1.00 83.06 184 ALA A O 1
ATOM 1419 N N . GLU A 1 185 ? -6.605 -7.968 -20.150 1.00 88.56 185 GLU A N 1
ATOM 1420 C CA . GLU A 1 185 ? -6.368 -8.153 -18.718 1.00 88.56 185 GLU A CA 1
ATOM 1421 C C . GLU A 1 185 ? -7.309 -7.284 -17.865 1.00 88.56 185 GLU A C 1
ATOM 1423 O O . GLU A 1 185 ? -7.954 -7.775 -16.941 1.00 88.56 185 GLU A O 1
ATOM 1428 N N . ALA A 1 186 ? -7.498 -6.008 -18.224 1.00 82.44 186 ALA A N 1
ATOM 1429 C CA . ALA A 1 186 ? -8.434 -5.136 -17.510 1.00 82.44 186 ALA A CA 1
ATOM 1430 C C . ALA A 1 186 ? -9.878 -5.670 -17.568 1.00 82.44 186 ALA A C 1
ATOM 1432 O O . ALA A 1 186 ? -10.603 -5.633 -16.574 1.00 82.44 186 ALA A O 1
ATOM 1433 N N . ALA A 1 187 ? -10.300 -6.183 -18.729 1.00 83.62 187 ALA A N 1
ATOM 1434 C CA . ALA A 1 187 ? -11.621 -6.782 -18.903 1.00 83.62 187 ALA A CA 1
ATOM 1435 C C . ALA A 1 187 ? -11.789 -8.077 -18.087 1.00 83.62 187 ALA A C 1
ATOM 1437 O O . ALA A 1 187 ? -12.876 -8.334 -17.569 1.00 83.62 187 ALA A O 1
ATOM 1438 N N . PHE A 1 188 ? -10.723 -8.870 -17.948 1.00 89.06 188 PHE A N 1
ATOM 1439 C CA . PHE A 1 188 ? -10.702 -10.067 -17.111 1.00 89.06 188 PHE A CA 1
ATOM 1440 C C . PHE A 1 188 ? -10.978 -9.732 -15.639 1.00 89.06 188 PHE A C 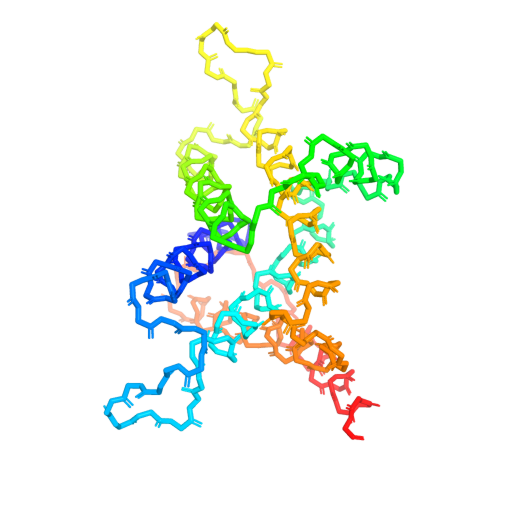1
ATOM 1442 O O . PHE A 1 188 ? -11.914 -10.290 -15.068 1.00 89.06 188 PHE A O 1
ATOM 1449 N N . HIS A 1 189 ? -10.256 -8.768 -15.062 1.00 89.25 189 HIS A N 1
ATOM 1450 C CA . HIS A 1 189 ? -10.452 -8.367 -13.664 1.00 89.25 189 HIS A CA 1
ATOM 1451 C C . HIS A 1 189 ? -11.820 -7.718 -13.414 1.00 89.25 189 HIS A C 1
ATOM 1453 O O . HIS A 1 189 ? -12.460 -8.005 -12.409 1.00 89.25 189 HIS A O 1
ATOM 1459 N N . LEU A 1 190 ? -12.342 -6.909 -14.348 1.00 84.94 190 LEU A N 1
ATOM 1460 C CA . LEU A 1 190 ? -13.703 -6.360 -14.220 1.00 84.94 190 LEU A CA 1
ATOM 1461 C C . LEU A 1 190 ? -14.781 -7.445 -14.206 1.00 84.94 190 LEU A C 1
ATOM 1463 O O . LEU A 1 190 ? -15.782 -7.301 -13.505 1.00 84.94 190 LEU A O 1
ATOM 1467 N N . ARG A 1 191 ? -14.592 -8.517 -14.984 1.00 88.06 191 ARG A N 1
ATOM 1468 C CA . ARG A 1 191 ? -15.506 -9.660 -14.972 1.00 88.06 191 ARG A CA 1
ATOM 1469 C C . ARG A 1 191 ? -15.474 -10.351 -13.613 1.00 88.06 191 ARG A C 1
ATOM 1471 O O . ARG A 1 191 ? -16.533 -10.531 -13.031 1.00 88.06 191 ARG A O 1
ATOM 1478 N N . ILE A 1 192 ? -14.279 -10.646 -13.096 1.00 85.94 192 ILE A N 1
ATOM 1479 C CA . ILE A 1 192 ? -14.121 -11.260 -11.771 1.00 85.94 192 ILE A CA 1
ATOM 1480 C C . ILE A 1 192 ? -14.732 -10.366 -10.688 1.00 85.94 192 ILE A C 1
ATOM 1482 O O . ILE A 1 192 ? -15.480 -10.855 -9.853 1.00 85.94 192 ILE A O 1
ATOM 1486 N N . ALA A 1 193 ? -14.484 -9.055 -10.715 1.00 81.06 193 ALA A N 1
ATOM 1487 C CA . ALA A 1 193 ? -15.065 -8.119 -9.754 1.00 81.06 193 ALA A CA 1
ATOM 1488 C C . ALA A 1 193 ? -16.605 -8.134 -9.753 1.00 81.06 193 ALA A C 1
ATOM 1490 O O . ALA A 1 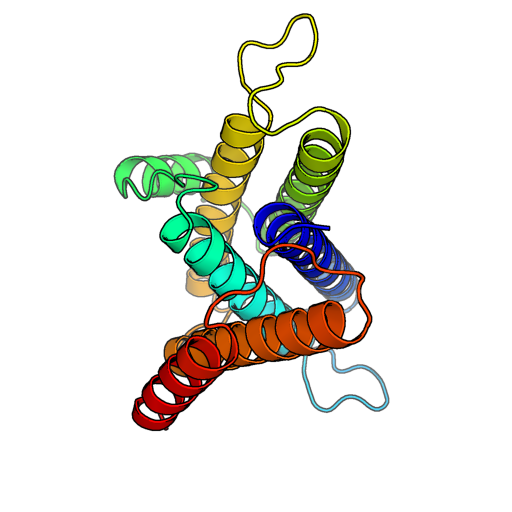193 ? -17.224 -7.906 -8.715 1.00 81.06 193 ALA A O 1
ATOM 1491 N N . GLY A 1 194 ? -17.227 -8.386 -10.910 1.00 76.69 194 GLY A N 1
ATOM 1492 C CA . GLY A 1 194 ? -18.675 -8.538 -11.045 1.00 76.69 194 GLY A CA 1
ATOM 1493 C C . GLY A 1 194 ? -19.238 -9.768 -10.330 1.00 76.69 194 GLY A C 1
ATOM 1494 O O . GLY A 1 194 ? -20.377 -9.710 -9.878 1.00 76.69 194 GLY A O 1
ATOM 1495 N N . ASP A 1 195 ? -18.437 -10.824 -10.171 1.00 80.25 195 ASP A N 1
ATOM 1496 C CA . ASP A 1 195 ? -18.830 -12.072 -9.503 1.00 80.25 195 ASP A CA 1
ATOM 1497 C C . ASP A 1 195 ? -18.860 -11.943 -7.963 1.00 80.25 195 ASP A C 1
ATOM 1499 O O . ASP A 1 195 ? -19.382 -12.821 -7.281 1.00 80.25 195 ASP A O 1
ATOM 1503 N N . TYR A 1 196 ? -18.326 -10.844 -7.412 1.00 71.00 196 TYR A N 1
ATOM 1504 C CA . TYR A 1 196 ? -18.294 -10.540 -5.972 1.00 71.00 196 TYR A CA 1
ATOM 1505 C C . TYR A 1 196 ? -19.307 -9.455 -5.550 1.00 71.00 196 TYR A C 1
ATOM 1507 O O . TYR A 1 196 ? -19.133 -8.842 -4.496 1.00 71.00 196 TYR A O 1
ATOM 1515 N N . ARG A 1 197 ? -20.321 -9.173 -6.381 1.00 57.50 197 ARG A N 1
ATOM 1516 C CA . ARG A 1 197 ? -21.389 -8.193 -6.101 1.00 57.50 197 ARG A CA 1
ATOM 1517 C C . ARG A 1 197 ? -22.612 -8.801 -5.430 1.00 57.50 197 ARG A C 1
ATOM 1519 O O . ARG A 1 197 ? -22.950 -9.958 -5.756 1.00 57.50 197 ARG A O 1
#

Sequence (197 aa):
MNRKEHLLTVLGEECAEIAFDASNALPYGLDNVEAGQDKTNAQLLGQEVIDLLAVVEMLEEGRIISVPVSRDVIDSRKAEIRRFTSTDLLASLIRSCSLISKNVAKALRFGLDDAEPGQNLTNARRIEYELVLFLALTELLETAGILDLSGARGLIENKKAKVLRFMRYAAQRGTLIDHADLAAEAAFHLRIAGDYR

Secondary structure (DSSP, 8-state):
--HHHHHHHHHHHHHHHHHHHHHHHHHH-TT---TT-SS-HHHHHHHHHHHHHHHHHHHHHTTS------HHHHHHHHHHHTT--HHHHHHHHHHHHHHHHHHHHHHHHH-SS---TT-SS-HHHHHHHHHHHHHHHHHHHHHTTS---TTHHHHHHHHHHHHHHHHHHHHHTT--S--TTHHHHHHHHHHHHHTT-

Organism: NCBI:txid326454

Radius of gyration: 17.1 Å; chains: 1; bounding box: 49×37×48 Å

Foldseek 3Di:
DAPLLLLLVQLLVLLVQLLVLLVCCLPQNQQDDDPPGPDGSLRSNQLSLLLNVLSVVVCVVVVVADQPPPVVLLVVLLVVCVVDDPNRLSVLSSVLSVQLSVLSVVCSVPNQQDDDPPDPHGSRRSNSVSVSNNVSSVVSCVVVVSHDCVLSLLVSLQSNLVSLVVLVVCVVVVNYDYNPPSVVSSVVSNVVSVVSD

pLDDT: mean 92.83, std 6.94, range [57.5, 98.56]